Protein AF-A0A8B6BLU0-F1 (afdb_monomer_lite)

Radius of gyration: 29.27 Å; chains: 1; bounding box: 53×69×78 Å

Foldseek 3Di:
DDDPDDPVVVVVVVVVVVVVPPPPPDPVVVVVVVVVVVVVVVVVVVVVVPPPPPPDPDPPDPPPPVVDDDDDDPVVLVVQLVVLCVVVVHDDDPDDAEEDEPQDPVSCVSHPVVRGHHHYDPFLPPQLCVPDDLVNCCVPFQQPWFWKWKAAQNDIDIDTDGSVVCSVCQVVDDPRMHMDTDHPCPQVVDVVSVSSDGDD

Secondary structure (DSSP, 8-state):
------HHHHHHHHHHHHHHHS----HHHHHHHHHHHHHHHHHHHHHHHT--------------TTTS-----HHHHHHHHHHHHHHTT----SSS-EEESS--HHHIIIIITTTS-EEESSSSTT-GGGG--HHHHHHHHTT-EEEEEEEETTEEEEEEEEHHHHHHHTT--BTTEEEEE--SSTTTT-HHHHTTSS--

Organism: Mytilus galloprovincialis (NCBI:txid29158)

Sequence (200 aa):
MKRHISKELLQAERLAKQMESEELVTPLRLLLVLIISVVLVTAVSFSAANKSDYLLSASDETINLTSVPYIYDYTKAEKTREENMEFYNHPLDQWSIEKRSGLSLDEFWDIYDGKWPVIITDVVDKWPAINWTKRFFQQNYADEKVMVKAVVNSKPAAVAVDMDTFISELDSSGPNGWTYLEDELFIVTRPELKKDIGPN

InterPro domains:
  IPR050910 JMJD6 family arginine demethylases/lysyl-hydroxylases [PTHR12480] (59-193)

pLDDT: mean 81.01, std 18.07, range [39.69, 97.75]

Structure (mmCIF, N/CA/C/O backbone):
data_AF-A0A8B6BLU0-F1
#
_entry.id   AF-A0A8B6BLU0-F1
#
loop_
_atom_site.group_PDB
_atom_site.id
_atom_site.type_symbol
_atom_site.label_atom_id
_atom_site.label_alt_id
_atom_site.label_comp_id
_atom_site.label_asym_id
_atom_site.label_entity_id
_atom_site.label_seq_id
_atom_site.pdbx_PDB_ins_code
_atom_site.Cartn_x
_atom_site.Cartn_y
_atom_site.Cartn_z
_atom_site.occupancy
_atom_site.B_iso_or_equiv
_atom_site.auth_seq_id
_atom_site.auth_comp_id
_atom_site.auth_asym_id
_atom_site.auth_atom_id
_atom_site.pdbx_PDB_model_num
ATOM 1 N N . MET A 1 1 ? -3.344 -18.550 52.709 1.00 40.81 1 MET A N 1
ATOM 2 C CA . MET A 1 1 ? -3.796 -17.733 51.561 1.00 40.81 1 MET A CA 1
ATOM 3 C C . MET A 1 1 ? -4.422 -18.678 50.535 1.00 40.81 1 MET A C 1
ATOM 5 O O . MET A 1 1 ? -3.694 -19.407 49.875 1.00 40.81 1 MET A O 1
ATOM 9 N N . LYS A 1 2 ? -5.757 -18.811 50.510 1.00 42.50 2 LYS A N 1
ATOM 10 C CA . LYS A 1 2 ? -6.458 -19.751 49.614 1.00 42.50 2 LYS A CA 1
ATOM 11 C C . LYS A 1 2 ? -6.564 -19.110 48.228 1.00 42.50 2 LYS A C 1
ATOM 13 O O . LYS A 1 2 ? -7.194 -18.065 48.102 1.00 42.50 2 LYS A O 1
ATOM 18 N N . ARG A 1 3 ? -5.915 -19.699 47.218 1.00 45.00 3 ARG A N 1
ATOM 19 C CA . ARG A 1 3 ? -6.013 -19.247 45.821 1.00 45.00 3 ARG A CA 1
ATOM 20 C C . ARG A 1 3 ? -7.438 -19.496 45.331 1.00 45.00 3 ARG A C 1
ATOM 22 O O . ARG A 1 3 ? -7.918 -20.625 45.376 1.00 45.00 3 ARG A O 1
ATOM 29 N N . HIS A 1 4 ? -8.115 -18.429 44.927 1.00 46.56 4 HIS A N 1
ATOM 30 C CA . HIS A 1 4 ? -9.444 -18.485 44.336 1.00 46.56 4 HIS A CA 1
ATOM 31 C C . HIS A 1 4 ? -9.273 -18.908 42.873 1.00 46.56 4 HIS A C 1
ATOM 33 O O . HIS A 1 4 ? -8.995 -18.087 42.006 1.00 46.56 4 HIS A O 1
ATOM 39 N N . ILE A 1 5 ? -9.313 -20.217 42.628 1.00 55.78 5 ILE A N 1
ATOM 40 C CA . ILE A 1 5 ? -9.318 -20.779 41.275 1.00 55.78 5 ILE A CA 1
ATOM 41 C C . ILE A 1 5 ? -10.705 -20.494 40.690 1.00 55.78 5 ILE A C 1
ATOM 43 O O . ILE A 1 5 ? -11.713 -20.825 41.321 1.00 55.78 5 ILE A O 1
ATOM 47 N N . SER A 1 6 ? -10.763 -19.822 39.536 1.00 67.50 6 SER A N 1
ATOM 48 C CA . SER A 1 6 ? -12.032 -19.486 38.886 1.00 67.50 6 SER A CA 1
ATOM 49 C C . SER A 1 6 ? -12.775 -20.769 38.494 1.00 67.50 6 SER A C 1
ATOM 51 O O . SER A 1 6 ? -12.167 -21.783 38.143 1.00 67.50 6 SER A O 1
ATOM 53 N N . LYS A 1 7 ? -14.110 -20.739 38.569 1.00 64.00 7 LYS A N 1
ATOM 54 C CA . LYS A 1 7 ? -14.968 -21.891 38.235 1.00 64.00 7 LYS A CA 1
ATOM 55 C C . LYS A 1 7 ? -14.728 -22.410 36.809 1.00 64.00 7 LYS A C 1
ATOM 57 O O . LYS A 1 7 ? -14.889 -23.601 36.570 1.00 64.00 7 LYS A O 1
ATOM 62 N N . GLU A 1 8 ? -14.294 -21.535 35.908 1.00 64.06 8 GLU A N 1
ATOM 63 C CA . GLU A 1 8 ? -13.992 -21.844 34.508 1.00 64.06 8 GLU A CA 1
ATOM 64 C C . GLU A 1 8 ? -12.733 -22.704 34.354 1.00 64.06 8 GLU A C 1
ATOM 66 O O . GLU A 1 8 ? -12.719 -23.646 33.568 1.00 64.06 8 GLU A O 1
ATOM 71 N N . LEU A 1 9 ? -11.706 -22.460 35.172 1.00 57.78 9 LEU A N 1
ATOM 72 C CA . LEU A 1 9 ? -10.459 -23.232 35.158 1.00 57.78 9 LEU A CA 1
ATOM 73 C C . LEU A 1 9 ? -10.693 -24.676 35.632 1.00 57.78 9 LEU A C 1
ATOM 75 O O . LEU A 1 9 ? -10.144 -25.626 35.081 1.00 57.78 9 LEU A O 1
ATOM 79 N N . LEU A 1 10 ? -11.604 -24.843 36.595 1.00 70.94 10 LEU A N 1
ATOM 80 C CA . LEU A 1 10 ? -12.042 -26.152 37.080 1.00 70.94 10 LEU A CA 1
ATOM 81 C C . LEU A 1 10 ? -12.896 -26.908 36.042 1.00 70.94 10 LEU A C 1
ATOM 83 O O . LEU A 1 10 ? -12.919 -28.139 36.029 1.00 70.94 10 LEU A O 1
ATOM 87 N N . GLN A 1 11 ? -13.626 -26.181 35.193 1.00 68.06 11 GLN A N 1
ATOM 88 C CA . GLN A 1 11 ? -14.427 -26.749 34.108 1.00 68.06 11 GLN A CA 1
ATOM 89 C C . GLN A 1 11 ? -13.540 -27.169 32.927 1.00 68.06 11 GLN A C 1
ATOM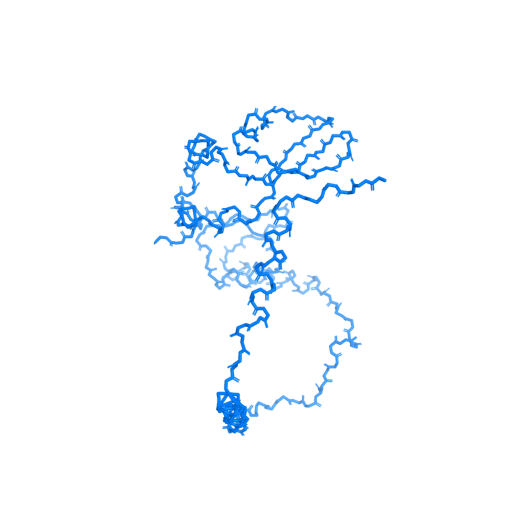 91 O O . GLN A 1 11 ? -13.750 -28.246 32.371 1.00 68.06 11 GLN A O 1
ATOM 96 N N . ALA A 1 12 ? -12.500 -26.388 32.622 1.00 59.88 12 ALA A N 1
ATOM 97 C CA . ALA A 1 12 ? -11.477 -26.729 31.635 1.00 59.88 12 ALA A CA 1
ATOM 98 C C . ALA A 1 12 ? -10.661 -27.971 32.043 1.00 59.88 12 ALA A C 1
ATOM 100 O O . ALA A 1 12 ? -10.475 -28.868 31.225 1.00 59.88 12 ALA A O 1
ATOM 101 N N . GLU A 1 13 ? -10.258 -28.092 33.316 1.00 73.62 13 GLU A N 1
ATOM 102 C CA . GLU A 1 13 ? -9.576 -29.301 33.812 1.00 73.62 13 GLU A CA 1
ATOM 103 C C . GLU A 1 13 ? -10.457 -30.556 33.730 1.00 73.62 13 GLU A C 1
ATOM 105 O O . GLU A 1 13 ? -9.959 -31.639 33.425 1.00 73.62 13 GLU A O 1
ATOM 110 N N . ARG A 1 14 ? -11.771 -30.439 33.977 1.00 70.94 14 ARG A N 1
ATOM 111 C CA . ARG A 1 14 ? -12.703 -31.574 33.841 1.00 70.94 14 ARG A CA 1
ATOM 112 C C . ARG A 1 14 ? -12.879 -32.010 32.390 1.00 70.94 14 ARG A C 1
ATOM 114 O O . ARG A 1 14 ? -12.917 -33.210 32.140 1.00 70.94 14 ARG A O 1
ATOM 121 N N . LEU A 1 15 ? -12.953 -31.058 31.460 1.00 63.50 15 LEU A N 1
ATOM 122 C CA . LEU A 1 15 ? -13.045 -31.343 30.027 1.00 63.50 15 LEU A CA 1
ATOM 123 C C . LEU A 1 15 ? -11.760 -32.000 29.506 1.00 63.50 15 LEU A C 1
ATOM 125 O O . LEU A 1 15 ? -11.842 -33.008 28.811 1.00 63.50 15 LEU A O 1
ATOM 129 N N . ALA A 1 16 ? -10.588 -31.514 29.927 1.00 63.53 16 ALA A N 1
ATOM 130 C CA . ALA A 1 16 ? -9.302 -32.121 29.582 1.00 63.53 16 ALA A CA 1
ATOM 131 C C . ALA A 1 16 ? -9.184 -33.566 30.104 1.00 63.53 16 ALA A C 1
ATOM 133 O O . ALA A 1 16 ? -8.783 -34.462 29.365 1.00 63.53 16 ALA A O 1
ATOM 134 N N . LYS A 1 17 ? -9.628 -33.821 31.344 1.00 64.12 17 LYS A N 1
ATOM 135 C CA . LYS A 1 17 ? -9.659 -35.178 31.915 1.00 64.12 17 LYS A CA 1
ATOM 136 C C . LYS A 1 17 ? -10.667 -36.111 31.247 1.00 64.12 17 LYS A C 1
ATOM 138 O O . LYS A 1 17 ? -10.410 -37.307 31.180 1.00 64.12 17 LYS A O 1
ATOM 143 N N . GLN A 1 18 ? -11.805 -35.594 30.776 1.00 54.06 18 GLN A N 1
ATOM 144 C CA . GLN A 1 18 ? -12.764 -36.392 30.004 1.00 54.06 18 GLN A CA 1
ATOM 145 C C . GLN A 1 18 ? -12.199 -36.772 28.632 1.00 54.06 18 GLN A C 1
ATOM 147 O O . GLN A 1 18 ? -12.354 -37.919 28.221 1.00 54.06 18 GLN A O 1
ATOM 152 N N . MET A 1 19 ? -11.486 -35.856 27.971 1.00 50.25 19 MET A N 1
ATOM 153 C CA . MET A 1 19 ? -10.860 -36.108 26.669 1.00 50.25 19 MET A CA 1
ATOM 154 C C . MET A 1 19 ? -9.691 -37.102 26.745 1.00 50.25 19 MET A C 1
ATOM 156 O O . MET A 1 19 ? -9.529 -37.901 25.829 1.00 50.25 19 MET A O 1
ATOM 160 N N . GLU A 1 20 ? -8.930 -37.138 27.846 1.00 54.38 20 GLU A N 1
ATOM 161 C CA . GLU A 1 20 ? -7.902 -38.174 28.070 1.00 54.38 20 GLU A CA 1
ATOM 162 C C . GLU A 1 20 ? -8.484 -39.578 28.317 1.00 54.38 20 GLU A C 1
ATOM 164 O O . GLU A 1 20 ? -7.779 -40.573 28.154 1.00 54.38 20 GLU A O 1
ATOM 169 N N . SER A 1 21 ? -9.757 -39.688 28.715 1.00 52.91 21 SER A N 1
ATOM 170 C CA . SER A 1 21 ? -10.351 -40.965 29.138 1.00 52.91 21 SER A CA 1
ATOM 171 C C . SER A 1 21 ? -11.132 -41.729 28.060 1.00 52.91 21 SER A C 1
ATOM 173 O O . SER A 1 21 ? -11.485 -42.882 28.299 1.00 52.91 21 SER A O 1
ATOM 175 N N . GLU A 1 22 ? -11.380 -41.141 26.882 1.00 52.75 22 GLU A N 1
ATOM 176 C CA . GLU A 1 22 ? -12.243 -41.750 25.847 1.00 52.75 22 GLU A CA 1
ATOM 177 C C . GLU A 1 22 ? -11.560 -42.138 24.523 1.00 52.75 22 GLU A C 1
ATOM 179 O O . GLU A 1 22 ? -12.233 -42.619 23.614 1.00 52.75 22 GLU A O 1
ATOM 184 N N . GLU A 1 23 ? -10.232 -42.077 24.402 1.00 54.09 23 GLU A N 1
ATOM 185 C CA . GLU A 1 23 ? -9.541 -42.638 23.228 1.00 54.09 23 GLU A CA 1
ATOM 186 C C . GLU A 1 23 ? -8.951 -44.028 23.491 1.00 54.09 23 GLU A C 1
ATOM 188 O O . GLU A 1 23 ? -7.749 -44.268 23.392 1.00 54.09 23 GLU A O 1
ATOM 193 N N . LEU A 1 24 ? -9.824 -45.009 23.747 1.00 46.34 24 LEU A N 1
ATOM 194 C CA . LEU A 1 24 ? -9.467 -46.416 23.549 1.00 46.34 24 LEU A CA 1
ATOM 195 C C . LEU A 1 24 ? -9.653 -46.778 22.066 1.00 46.34 24 LEU A C 1
ATOM 197 O O . LEU A 1 24 ? -10.568 -47.500 21.666 1.00 46.34 24 LEU A O 1
ATOM 201 N N . VAL A 1 25 ? -8.786 -46.226 21.217 1.00 58.44 25 VAL A N 1
ATOM 202 C CA . VAL A 1 25 ? -8.745 -46.558 19.792 1.00 58.44 25 VAL A CA 1
ATOM 203 C C . VAL A 1 25 ? -8.258 -48.001 19.653 1.00 58.44 25 VAL A C 1
ATOM 205 O O . VAL A 1 25 ? -7.120 -48.334 19.973 1.00 58.44 25 VAL A O 1
ATOM 208 N N . THR A 1 26 ? -9.142 -48.886 19.187 1.00 65.44 26 THR A N 1
ATOM 209 C CA . THR A 1 26 ? -8.856 -50.318 19.004 1.00 65.44 26 THR A CA 1
ATOM 210 C C . THR A 1 26 ? -7.589 -50.544 18.162 1.00 65.44 26 THR A C 1
ATOM 212 O O . THR A 1 26 ? -7.444 -49.893 17.120 1.00 65.44 26 THR A O 1
ATOM 215 N N . PRO A 1 27 ? -6.725 -51.516 18.522 1.00 62.75 27 PRO A N 1
ATOM 216 C CA . PRO A 1 27 ? -5.408 -51.740 17.901 1.00 62.75 27 PRO A CA 1
ATOM 217 C C . PRO A 1 27 ? -5.463 -51.986 16.383 1.00 62.75 27 PRO A C 1
ATOM 219 O O . PRO A 1 27 ? -4.496 -51.729 15.668 1.00 62.75 27 PRO A O 1
ATOM 222 N N . LEU A 1 28 ? -6.620 -52.410 15.866 1.00 59.34 28 LEU A N 1
ATOM 223 C CA . LEU A 1 28 ? -6.861 -52.631 14.442 1.00 59.34 28 LEU A CA 1
ATOM 224 C C . LEU A 1 28 ? -6.843 -51.332 13.611 1.00 59.34 28 LEU A C 1
ATOM 226 O O . LEU A 1 28 ? -6.413 -51.350 12.461 1.00 59.34 28 LEU A O 1
ATOM 230 N N . ARG A 1 29 ? -7.276 -50.196 14.181 1.00 60.31 29 ARG A N 1
ATOM 231 C CA . ARG A 1 29 ? -7.286 -48.895 13.481 1.00 60.31 29 ARG A CA 1
ATOM 232 C C . ARG A 1 29 ? -5.887 -48.289 13.379 1.00 60.31 29 ARG A C 1
ATOM 234 O O . ARG A 1 29 ? -5.537 -47.763 12.329 1.00 60.31 29 ARG A O 1
ATOM 241 N N . LEU A 1 30 ? -5.076 -48.432 14.427 1.00 64.31 30 LEU A N 1
ATOM 242 C CA . LEU A 1 30 ? -3.674 -48.003 14.440 1.00 64.31 30 LEU A CA 1
ATOM 243 C C . LEU A 1 30 ? -2.844 -48.775 13.405 1.00 64.31 30 LEU A C 1
ATOM 245 O O . LEU A 1 30 ? -2.072 -48.174 12.664 1.00 64.31 30 LEU A O 1
ATOM 249 N N . LEU A 1 31 ? -3.075 -50.086 13.287 1.00 69.56 31 LEU A N 1
ATOM 250 C CA . LEU A 1 31 ? -2.418 -50.925 12.284 1.00 69.56 31 LEU A CA 1
ATOM 251 C C . LEU A 1 31 ? -2.818 -50.534 10.849 1.00 69.56 31 LEU A C 1
ATOM 253 O O . LEU A 1 31 ? -1.964 -50.478 9.968 1.00 69.56 31 LEU A O 1
ATOM 257 N N . LEU A 1 32 ? -4.090 -50.192 10.620 1.00 69.50 32 LEU A N 1
ATOM 258 C CA . LEU A 1 32 ? -4.580 -49.719 9.320 1.00 69.50 32 LEU A CA 1
ATOM 259 C C . LEU A 1 32 ? -3.958 -48.377 8.909 1.00 69.50 32 LEU A C 1
ATOM 261 O O . LEU A 1 32 ? -3.516 -48.238 7.771 1.00 69.50 32 LEU A O 1
ATOM 265 N N . VAL A 1 33 ? -3.869 -47.413 9.830 1.00 70.62 33 VAL A N 1
ATOM 266 C CA . VAL A 1 33 ? -3.229 -46.111 9.565 1.00 70.62 33 VAL A CA 1
ATOM 267 C C . VAL A 1 33 ? -1.738 -46.280 9.256 1.00 70.62 33 VAL A C 1
ATOM 269 O O . VAL A 1 33 ? -1.224 -45.621 8.354 1.00 70.62 33 VAL A O 1
ATOM 272 N N . LEU A 1 34 ? -1.055 -47.200 9.943 1.00 70.69 34 LEU A N 1
ATOM 273 C CA . LEU A 1 34 ? 0.370 -47.473 9.734 1.00 70.69 34 LEU A CA 1
ATOM 274 C C . LEU A 1 34 ? 0.633 -48.174 8.389 1.00 70.69 34 LEU A C 1
ATOM 276 O O . LEU A 1 34 ? 1.585 -47.840 7.691 1.00 70.69 34 LEU A O 1
ATOM 280 N N . ILE A 1 35 ? -0.238 -49.094 7.966 1.00 75.31 35 ILE A N 1
ATOM 281 C CA . ILE A 1 35 ? -0.132 -49.723 6.638 1.00 75.31 35 ILE A CA 1
ATOM 282 C C . ILE A 1 35 ? -0.380 -48.692 5.529 1.00 75.31 35 ILE A C 1
ATOM 284 O O . ILE A 1 35 ? 0.378 -48.638 4.562 1.00 75.31 35 ILE A O 1
ATOM 288 N N . ILE A 1 36 ? -1.405 -47.846 5.672 1.00 70.88 36 ILE A N 1
ATOM 289 C CA . ILE A 1 36 ? -1.733 -46.822 4.670 1.00 70.88 36 ILE A CA 1
ATOM 290 C C . ILE A 1 36 ? -0.602 -45.791 4.544 1.00 70.88 36 ILE A C 1
ATOM 292 O O . ILE A 1 36 ? -0.256 -45.407 3.426 1.00 70.88 36 ILE A O 1
ATOM 296 N N . SER 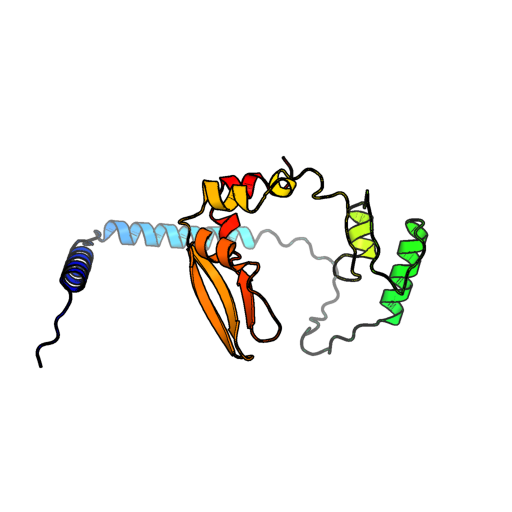A 1 37 ? 0.026 -45.380 5.652 1.00 66.19 37 SER A N 1
ATOM 297 C CA . SER A 1 37 ? 1.145 -44.432 5.606 1.00 66.19 37 SER A CA 1
ATOM 298 C C . SER A 1 37 ? 2.392 -45.025 4.940 1.00 66.19 37 SER A C 1
ATOM 300 O O . SER A 1 37 ? 3.013 -44.351 4.120 1.00 66.19 37 SER A O 1
ATOM 302 N N . VAL A 1 38 ? 2.722 -46.298 5.189 1.00 70.81 38 VAL A N 1
ATOM 303 C CA . VAL A 1 38 ? 3.861 -46.977 4.539 1.00 70.81 38 VAL A CA 1
ATOM 304 C C . VAL A 1 38 ? 3.638 -47.145 3.030 1.00 70.81 38 VAL A C 1
ATOM 306 O O . VAL A 1 38 ? 4.560 -46.934 2.237 1.00 70.81 38 VAL A O 1
ATOM 309 N N . VAL A 1 39 ? 2.412 -47.467 2.604 1.00 66.38 39 VAL A N 1
ATOM 310 C CA . VAL A 1 39 ? 2.074 -47.581 1.173 1.00 66.38 39 VAL A CA 1
ATOM 311 C C . VAL A 1 39 ? 2.124 -46.214 0.477 1.00 66.38 39 VAL A C 1
ATOM 313 O O . VAL A 1 39 ? 2.642 -46.114 -0.633 1.00 66.38 39 VAL A O 1
ATOM 316 N N . LEU A 1 40 ? 1.670 -45.141 1.134 1.00 56.66 40 LEU A N 1
ATOM 317 C CA . LEU A 1 40 ? 1.767 -43.781 0.588 1.00 5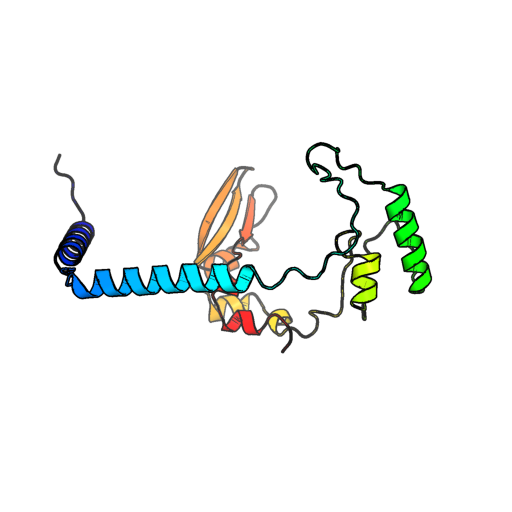6.66 40 LEU A CA 1
ATOM 318 C C . LEU A 1 40 ? 3.220 -43.314 0.441 1.00 56.66 40 LEU A C 1
ATOM 320 O O . LEU A 1 40 ? 3.578 -42.773 -0.603 1.00 56.66 40 LEU A O 1
ATOM 324 N N . VAL A 1 41 ? 4.075 -43.561 1.438 1.00 61.66 41 VAL A N 1
ATOM 325 C CA . VAL A 1 41 ? 5.495 -43.174 1.372 1.00 61.66 41 VAL A CA 1
ATOM 326 C C . VAL A 1 41 ? 6.218 -43.926 0.249 1.00 61.66 41 VAL A C 1
ATOM 328 O O . VAL A 1 41 ? 6.948 -43.317 -0.529 1.00 61.66 41 VAL A O 1
ATOM 331 N N . THR A 1 42 ? 5.966 -45.228 0.095 1.00 56.50 42 THR A N 1
ATOM 332 C CA . THR A 1 42 ? 6.604 -46.032 -0.963 1.00 56.50 42 THR A CA 1
ATOM 333 C C . THR A 1 42 ? 6.107 -45.682 -2.370 1.00 56.50 42 THR A C 1
ATOM 335 O O . THR A 1 42 ? 6.913 -45.640 -3.301 1.00 56.50 42 THR A O 1
ATOM 338 N N . ALA A 1 43 ? 4.823 -45.351 -2.541 1.00 54.19 43 ALA A N 1
ATOM 339 C CA . ALA A 1 43 ? 4.277 -44.922 -3.831 1.00 54.19 43 ALA A CA 1
ATOM 340 C C . ALA A 1 43 ? 4.847 -43.568 -4.294 1.00 54.19 43 ALA A C 1
ATOM 342 O O . ALA A 1 43 ? 5.151 -43.395 -5.476 1.00 54.19 43 ALA A O 1
ATOM 343 N N . VAL A 1 44 ? 5.058 -42.624 -3.369 1.00 56.06 44 VAL A N 1
ATOM 344 C CA . VAL A 1 44 ? 5.686 -41.331 -3.687 1.00 56.06 44 VAL A CA 1
ATOM 345 C C . VAL A 1 44 ? 7.163 -41.514 -4.053 1.00 56.06 44 VAL A C 1
ATOM 347 O O . VAL A 1 44 ? 7.623 -40.917 -5.026 1.00 56.06 44 VAL A O 1
ATOM 350 N N . SER A 1 45 ? 7.896 -42.395 -3.363 1.00 52.03 45 SER A N 1
ATOM 351 C CA . SER A 1 45 ? 9.296 -42.688 -3.704 1.00 52.03 45 SER A CA 1
ATOM 352 C C . SER A 1 45 ? 9.455 -43.356 -5.076 1.00 52.03 45 SER A C 1
ATOM 354 O O . SER A 1 45 ? 10.393 -43.030 -5.800 1.00 52.03 45 SER A O 1
ATOM 356 N N . PHE A 1 46 ? 8.532 -44.237 -5.479 1.00 48.59 46 PHE A N 1
ATOM 357 C CA . PHE A 1 46 ? 8.592 -44.878 -6.800 1.00 48.59 46 PHE A CA 1
ATOM 358 C C . PHE A 1 46 ? 8.178 -43.926 -7.934 1.00 48.59 46 PHE A C 1
ATOM 360 O O . PHE A 1 46 ? 8.741 -43.975 -9.026 1.00 48.59 46 PHE A O 1
ATOM 367 N N . SER A 1 47 ? 7.240 -43.007 -7.675 1.00 45.06 47 SER A N 1
ATOM 368 C CA . SER A 1 47 ? 6.828 -42.003 -8.664 1.00 45.06 47 SER A CA 1
ATOM 369 C C . SER A 1 47 ? 7.865 -40.890 -8.870 1.00 45.06 47 SER A C 1
ATOM 371 O O . SER A 1 47 ? 7.871 -40.273 -9.935 1.00 45.06 47 SER A O 1
ATOM 373 N N . ALA A 1 48 ? 8.737 -40.630 -7.889 1.00 46.28 48 ALA A N 1
ATOM 374 C CA . ALA A 1 48 ? 9.828 -39.662 -8.012 1.00 46.28 48 ALA A CA 1
ATOM 375 C C . ALA A 1 48 ? 11.051 -40.222 -8.768 1.00 46.28 48 ALA A C 1
ATOM 377 O O . ALA A 1 48 ? 11.787 -39.457 -9.383 1.00 46.28 48 ALA A O 1
ATOM 378 N N . ALA A 1 49 ? 11.248 -41.545 -8.773 1.00 47.22 49 ALA A N 1
ATOM 379 C CA . ALA A 1 49 ? 12.401 -42.183 -9.414 1.00 47.22 49 ALA A CA 1
ATOM 380 C C . ALA A 1 49 ? 12.305 -42.277 -10.953 1.00 47.22 49 ALA A C 1
ATOM 382 O O . ALA A 1 49 ? 13.318 -42.478 -11.611 1.00 47.22 49 ALA A O 1
ATOM 383 N N . ASN A 1 50 ? 11.114 -42.105 -11.539 1.00 47.19 50 ASN A N 1
ATOM 384 C CA . ASN A 1 50 ? 10.872 -42.299 -12.979 1.00 47.19 50 ASN A CA 1
ATOM 385 C C . ASN A 1 50 ? 10.755 -40.995 -13.789 1.00 47.19 50 ASN A C 1
ATOM 387 O O . ASN A 1 50 ? 10.223 -40.996 -14.899 1.00 47.19 50 ASN A O 1
ATOM 391 N N . LYS A 1 51 ? 11.221 -39.865 -13.248 1.00 45.34 51 LYS A N 1
ATOM 392 C CA . LYS A 1 51 ? 11.122 -38.560 -13.915 1.00 45.34 51 LYS A CA 1
ATOM 393 C C . LYS A 1 51 ? 12.445 -37.793 -13.858 1.00 45.34 51 LYS A C 1
ATOM 395 O O . LYS A 1 51 ? 12.515 -36.697 -13.318 1.00 45.34 51 LYS A O 1
ATOM 400 N N . SER A 1 52 ? 13.498 -38.369 -14.430 1.00 44.25 52 SER A N 1
ATOM 401 C CA . SER A 1 52 ? 14.787 -37.685 -14.588 1.00 44.25 52 SER A CA 1
ATOM 402 C C . SER A 1 52 ? 15.447 -38.000 -15.932 1.00 44.25 52 SER A C 1
ATOM 404 O O . SER A 1 52 ? 16.566 -38.491 -15.965 1.00 44.25 52 SER A O 1
ATOM 406 N N . ASP A 1 53 ? 14.758 -37.676 -17.030 1.00 43.34 53 ASP A N 1
ATOM 407 C CA . ASP A 1 53 ? 15.336 -37.612 -18.387 1.00 43.34 53 ASP A CA 1
ATOM 408 C C . ASP A 1 53 ? 15.263 -36.179 -18.955 1.00 43.34 53 ASP A C 1
ATOM 410 O O . ASP A 1 53 ? 15.004 -35.947 -20.132 1.00 43.34 53 ASP A O 1
ATOM 414 N N . TYR A 1 54 ? 15.506 -35.185 -18.098 1.00 39.69 54 TYR A N 1
ATOM 415 C CA . TYR A 1 54 ? 15.830 -33.817 -18.512 1.00 39.69 54 TYR A CA 1
ATOM 416 C C . TYR A 1 54 ? 17.214 -33.451 -17.978 1.00 39.69 54 TYR A C 1
ATOM 418 O O . TYR A 1 54 ? 17.367 -32.598 -17.108 1.00 39.69 54 TYR A O 1
ATOM 426 N N . LEU A 1 55 ? 18.242 -34.125 -18.493 1.00 40.66 55 LEU A N 1
ATOM 427 C CA . LEU A 1 55 ? 19.615 -33.645 -18.373 1.00 40.66 55 LEU A CA 1
ATOM 428 C C . LEU A 1 55 ? 19.825 -32.539 -19.409 1.00 40.66 55 LEU A C 1
ATOM 430 O O . LEU A 1 55 ? 20.280 -32.774 -20.527 1.00 40.66 55 LEU A O 1
ATOM 434 N N . LEU A 1 56 ? 19.474 -31.312 -19.011 1.00 43.28 56 LEU A N 1
ATOM 435 C CA . LEU A 1 56 ? 20.164 -30.135 -19.519 1.00 43.28 56 LEU A CA 1
ATOM 436 C C . LEU A 1 56 ? 21.653 -30.329 -19.219 1.00 43.28 56 LEU A C 1
ATOM 438 O O . LEU A 1 56 ? 22.029 -30.606 -18.081 1.00 43.28 56 LEU A O 1
ATOM 442 N N . SER A 1 57 ? 22.491 -30.158 -20.235 1.00 43.72 57 SER A N 1
ATOM 443 C CA . SER A 1 57 ? 23.934 -30.005 -20.097 1.00 43.72 57 SER A CA 1
ATOM 444 C C . SER A 1 57 ? 24.247 -28.704 -19.347 1.00 43.72 57 SER A C 1
ATOM 446 O O . SER A 1 57 ? 24.654 -27.708 -19.944 1.00 43.72 57 SER A O 1
ATOM 448 N N . ALA A 1 58 ? 23.999 -28.683 -18.043 1.00 48.72 58 ALA A N 1
ATOM 449 C CA . ALA A 1 58 ? 24.568 -27.708 -17.137 1.00 48.72 58 ALA A CA 1
ATOM 450 C C . ALA A 1 58 ? 25.877 -28.316 -16.639 1.00 48.72 58 ALA A C 1
ATOM 452 O O . ALA A 1 58 ? 25.888 -29.364 -15.998 1.00 48.72 58 ALA A O 1
ATOM 453 N N . SER A 1 59 ? 26.983 -27.696 -17.031 1.00 47.56 59 SER A N 1
ATOM 454 C CA . SER A 1 59 ? 28.306 -27.954 -16.479 1.00 47.56 59 SER A CA 1
ATOM 455 C C . SER A 1 59 ? 28.239 -28.040 -14.954 1.00 47.56 59 SER A C 1
ATOM 457 O O . SER A 1 59 ? 27.709 -27.145 -14.297 1.00 47.56 59 SER A O 1
ATOM 459 N N . ASP A 1 60 ? 28.784 -29.134 -14.440 1.00 47.50 60 ASP A N 1
ATOM 460 C CA . ASP A 1 60 ? 28.798 -29.573 -13.048 1.00 47.50 60 ASP A CA 1
ATOM 461 C C . ASP A 1 60 ? 29.762 -28.724 -12.196 1.00 47.50 60 ASP A C 1
ATOM 463 O O . ASP A 1 60 ? 30.778 -29.196 -11.692 1.00 47.50 60 ASP A O 1
ATOM 467 N N . GLU A 1 61 ? 29.470 -27.430 -12.067 1.00 57.84 61 GLU A N 1
ATOM 468 C CA . GLU A 1 61 ? 29.958 -26.626 -10.952 1.00 57.84 61 GLU A CA 1
ATOM 469 C C . GLU A 1 61 ? 28.782 -26.398 -10.012 1.00 57.84 61 GLU A C 1
ATOM 471 O O . GLU A 1 61 ? 27.922 -25.545 -10.231 1.00 57.84 61 GLU A O 1
ATOM 476 N N . THR A 1 62 ? 28.738 -27.169 -8.928 1.00 58.19 62 THR A N 1
ATOM 477 C CA . THR A 1 62 ? 27.921 -26.836 -7.764 1.00 58.19 62 THR A CA 1
ATOM 478 C C . THR A 1 62 ? 28.463 -25.536 -7.167 1.00 58.19 62 THR A C 1
ATOM 480 O O . THR A 1 62 ? 29.288 -25.554 -6.251 1.00 58.19 62 THR A O 1
ATOM 483 N N . ILE A 1 63 ? 28.056 -24.393 -7.721 1.00 61.81 63 ILE A N 1
ATOM 484 C CA . ILE A 1 63 ? 28.408 -23.078 -7.193 1.00 61.81 63 ILE A CA 1
ATOM 485 C C . ILE A 1 63 ? 27.775 -22.990 -5.810 1.00 61.81 63 ILE A C 1
ATOM 487 O O . ILE A 1 63 ? 26.555 -22.907 -5.661 1.00 61.81 63 ILE A O 1
ATOM 491 N N . ASN A 1 64 ? 28.610 -23.033 -4.775 1.00 69.75 64 ASN A N 1
ATOM 492 C CA . ASN A 1 64 ? 28.153 -22.760 -3.429 1.00 69.75 64 ASN A CA 1
ATOM 493 C C . ASN A 1 64 ? 27.765 -21.274 -3.352 1.00 69.75 64 ASN A C 1
ATOM 495 O O . ASN A 1 64 ? 28.631 -20.410 -3.197 1.00 69.75 64 ASN A O 1
ATOM 499 N N . LEU A 1 65 ? 26.465 -20.988 -3.450 1.00 65.56 65 LEU A N 1
ATOM 500 C CA . LEU A 1 65 ? 25.895 -19.636 -3.424 1.00 65.56 65 LEU A CA 1
ATOM 501 C C . LEU A 1 65 ? 26.240 -18.852 -2.145 1.00 65.56 65 LEU A C 1
ATOM 503 O O . LEU A 1 65 ? 26.109 -17.634 -2.134 1.00 65.56 65 LEU A O 1
ATOM 507 N N . THR A 1 66 ? 26.712 -19.512 -1.079 1.00 73.06 66 THR A N 1
ATOM 508 C CA . THR A 1 66 ? 27.172 -18.833 0.145 1.00 73.06 66 THR A CA 1
ATOM 509 C C . THR A 1 66 ? 28.649 -18.433 0.107 1.00 73.06 66 THR A C 1
ATOM 511 O O . THR A 1 66 ? 29.107 -17.736 1.007 1.00 73.06 66 THR A O 1
ATOM 514 N N . SER A 1 67 ? 29.418 -18.913 -0.876 1.00 76.56 67 SER A N 1
ATOM 515 C CA . SER A 1 67 ? 30.867 -18.674 -0.991 1.00 76.56 67 SER A CA 1
ATOM 516 C C . SER A 1 67 ? 31.234 -17.491 -1.885 1.00 76.56 67 SER A C 1
ATOM 518 O O . SER A 1 67 ? 32.348 -16.979 -1.786 1.00 76.56 67 SER A O 1
ATOM 520 N N . VAL A 1 68 ? 30.298 -17.022 -2.714 1.00 77.81 68 VAL A N 1
ATOM 521 C CA . VAL A 1 68 ? 30.481 -15.839 -3.556 1.00 77.81 68 VAL A CA 1
ATOM 522 C C . VAL A 1 68 ? 29.632 -14.708 -2.975 1.00 77.81 68 VAL A C 1
ATOM 524 O O . VAL A 1 68 ? 28.410 -14.846 -2.926 1.00 77.81 68 VAL A O 1
ATOM 527 N N . PRO A 1 69 ? 30.232 -13.598 -2.509 1.00 84.94 69 PRO A N 1
ATOM 528 C CA . PRO A 1 69 ? 29.453 -12.458 -2.053 1.00 84.94 69 PRO A CA 1
ATOM 529 C C . PRO A 1 69 ? 28.633 -11.917 -3.225 1.00 84.94 69 PRO A C 1
ATOM 531 O O . PRO A 1 69 ? 29.172 -11.640 -4.296 1.00 84.94 69 PRO A O 1
ATOM 534 N N . TYR A 1 70 ? 27.326 -11.767 -3.023 1.00 84.44 70 TYR A N 1
ATOM 535 C CA . TYR A 1 70 ? 26.473 -11.105 -4.000 1.00 84.44 70 TYR A CA 1
ATOM 536 C C . TYR A 1 70 ? 26.890 -9.635 -4.122 1.00 84.44 70 TYR A C 1
ATOM 538 O O . TYR A 1 70 ? 26.886 -8.899 -3.134 1.00 84.44 70 TYR A O 1
ATOM 546 N N . ILE A 1 71 ? 27.248 -9.216 -5.335 1.00 89.12 71 ILE A N 1
ATOM 547 C CA . ILE A 1 71 ? 27.561 -7.826 -5.665 1.00 89.12 71 ILE A CA 1
ATOM 548 C C . ILE A 1 71 ? 26.543 -7.371 -6.701 1.00 89.12 71 ILE A C 1
ATOM 550 O O . ILE A 1 71 ? 26.466 -7.931 -7.793 1.00 89.12 71 ILE A O 1
ATOM 554 N N . TYR A 1 72 ? 25.763 -6.354 -6.348 1.00 89.44 72 TYR A N 1
ATOM 555 C CA . TYR A 1 72 ? 24.828 -5.736 -7.276 1.00 89.44 72 TYR A CA 1
ATOM 556 C C . TYR A 1 72 ? 25.553 -4.713 -8.155 1.00 89.44 72 TYR A C 1
ATOM 558 O O . TYR A 1 72 ? 26.146 -3.758 -7.648 1.00 89.44 72 TYR A O 1
ATOM 566 N N . ASP A 1 73 ? 25.506 -4.920 -9.470 1.00 94.12 73 ASP A N 1
ATOM 567 C CA . ASP A 1 73 ? 26.069 -4.005 -10.464 1.00 94.12 73 ASP A CA 1
ATOM 568 C C . ASP A 1 73 ? 25.018 -2.963 -10.867 1.00 94.12 73 ASP A C 1
ATOM 570 O O . ASP A 1 73 ? 24.178 -3.192 -11.742 1.00 94.12 73 ASP A O 1
ATOM 574 N N . TYR A 1 74 ? 25.069 -1.812 -10.195 1.00 92.56 74 TYR A N 1
ATOM 575 C CA . TYR A 1 74 ? 24.155 -0.697 -10.436 1.00 92.56 74 TYR A CA 1
ATOM 576 C C . TYR A 1 74 ? 24.251 -0.161 -11.869 1.00 92.56 74 TYR A C 1
ATOM 578 O O . TYR A 1 74 ? 23.221 0.091 -12.486 1.00 92.56 74 TYR A O 1
ATOM 586 N N . THR A 1 75 ? 25.462 -0.045 -12.420 1.00 94.75 75 THR A N 1
ATOM 587 C CA . THR A 1 75 ? 25.690 0.497 -13.767 1.00 94.75 75 THR A CA 1
ATOM 588 C C . THR A 1 75 ? 25.050 -0.390 -14.827 1.00 94.75 75 THR A C 1
ATOM 590 O O . THR A 1 75 ? 24.399 0.093 -15.753 1.00 94.75 75 THR A O 1
ATOM 593 N N . LYS A 1 76 ? 25.196 -1.713 -14.686 1.00 95.38 76 LYS A N 1
ATOM 594 C CA . LYS A 1 76 ? 24.555 -2.668 -15.594 1.00 95.38 76 LYS A CA 1
ATOM 595 C C . LYS A 1 76 ? 23.031 -2.623 -15.480 1.00 95.38 76 LYS A C 1
ATOM 597 O O . LYS A 1 76 ? 22.350 -2.676 -16.506 1.00 95.38 76 LYS A O 1
ATOM 602 N N . ALA A 1 77 ? 22.496 -2.540 -14.263 1.00 93.44 77 ALA A N 1
ATOM 603 C CA . ALA A 1 77 ? 21.054 -2.476 -14.036 1.00 93.44 77 ALA A CA 1
ATOM 604 C C . ALA A 1 77 ? 20.429 -1.191 -14.606 1.00 93.44 77 ALA A C 1
ATOM 606 O O . ALA A 1 77 ? 19.364 -1.252 -15.216 1.00 93.44 77 ALA A O 1
ATOM 607 N N . GLU A 1 78 ? 21.107 -0.050 -14.461 1.00 93.19 78 GLU A N 1
ATOM 608 C CA . GLU A 1 78 ? 20.683 1.231 -15.034 1.00 93.19 78 GLU A CA 1
ATOM 609 C C . GLU A 1 78 ? 20.691 1.192 -16.563 1.00 93.19 78 GLU A C 1
ATOM 611 O O . GLU A 1 78 ? 19.667 1.477 -17.175 1.00 93.19 78 GLU A O 1
ATOM 616 N N . LYS A 1 79 ? 21.771 0.703 -17.184 1.00 95.38 79 LYS A N 1
ATOM 617 C CA . LYS A 1 79 ? 21.831 0.538 -18.646 1.00 95.38 79 LYS A CA 1
ATOM 618 C C . LYS A 1 79 ? 20.732 -0.387 -19.179 1.00 95.38 79 LYS A C 1
ATOM 620 O O . LYS A 1 79 ? 20.119 -0.098 -20.198 1.00 95.38 79 LYS A O 1
ATOM 625 N N . THR A 1 80 ? 20.461 -1.487 -18.474 1.00 95.56 80 THR A N 1
ATOM 626 C CA . THR A 1 80 ? 19.379 -2.417 -18.845 1.00 95.56 80 THR A CA 1
ATOM 627 C C . THR A 1 80 ? 18.018 -1.719 -18.779 1.00 95.56 80 THR A C 1
ATOM 629 O O . THR A 1 80 ? 17.188 -1.900 -19.665 1.00 95.56 80 THR A O 1
ATOM 632 N N . ARG A 1 81 ? 17.787 -0.884 -17.755 1.00 94.44 81 ARG A N 1
ATOM 633 C CA . ARG A 1 81 ? 16.572 -0.062 -17.676 1.00 94.44 81 ARG A CA 1
ATOM 634 C C . ARG A 1 81 ? 16.492 0.912 -18.844 1.00 94.44 81 ARG A C 1
ATOM 636 O O . ARG A 1 81 ? 15.425 1.008 -19.428 1.00 94.44 81 ARG A O 1
ATOM 643 N N . GLU A 1 82 ? 17.569 1.620 -19.177 1.00 94.56 82 GLU A N 1
ATOM 644 C CA . GLU A 1 82 ? 17.596 2.562 -20.306 1.00 94.56 82 GLU A CA 1
ATOM 645 C C . GLU A 1 82 ? 17.208 1.880 -21.623 1.00 94.56 82 GLU A C 1
ATOM 647 O O . GLU A 1 82 ? 16.324 2.368 -22.323 1.00 94.56 82 GLU A O 1
ATOM 652 N N . GLU A 1 83 ? 17.799 0.717 -21.910 1.00 96.06 83 GLU A N 1
ATOM 653 C CA . GLU A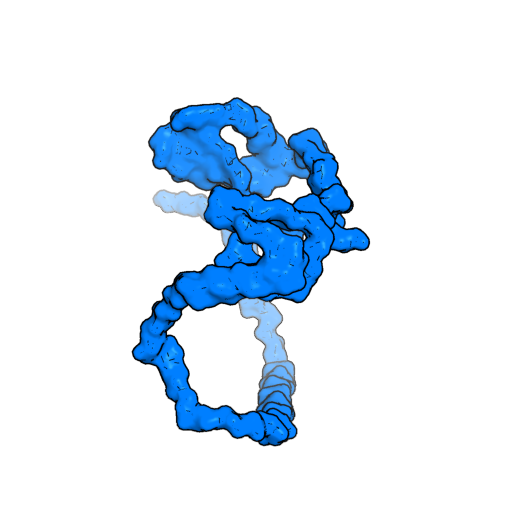 1 83 ? 17.501 -0.089 -23.101 1.00 96.06 83 GLU A CA 1
ATOM 654 C C . GLU A 1 83 ? 16.032 -0.548 -23.128 1.00 96.06 83 GLU A C 1
ATOM 656 O O . GLU A 1 83 ? 15.358 -0.420 -24.152 1.00 96.06 83 GLU A O 1
ATOM 661 N N . ASN A 1 84 ? 15.503 -1.029 -21.998 1.00 96.44 84 ASN A N 1
ATOM 662 C CA . ASN A 1 84 ? 14.103 -1.445 -21.905 1.00 96.44 84 ASN A CA 1
ATOM 663 C C . ASN A 1 84 ? 13.152 -0.244 -22.045 1.00 96.44 84 ASN A C 1
ATOM 665 O O . ASN A 1 84 ? 12.174 -0.308 -22.784 1.00 96.44 84 ASN A O 1
ATOM 669 N N . MET A 1 85 ? 13.446 0.880 -21.391 1.00 93.12 85 MET A N 1
ATOM 670 C CA . MET A 1 85 ? 12.652 2.107 -21.504 1.00 93.12 85 MET A CA 1
ATOM 671 C C . MET A 1 85 ? 12.614 2.611 -22.951 1.00 93.12 85 MET A C 1
ATOM 673 O O . MET A 1 85 ? 11.548 2.992 -23.433 1.00 93.12 85 MET A O 1
ATOM 677 N N . GLU A 1 86 ? 13.738 2.554 -23.670 1.00 94.94 86 GLU A N 1
ATOM 678 C CA . GLU A 1 86 ? 13.793 2.866 -25.101 1.00 94.94 86 GLU A CA 1
ATOM 679 C C . GLU A 1 86 ? 12.935 1.893 -25.924 1.00 94.94 86 GLU A C 1
ATOM 681 O O . GLU A 1 86 ? 12.121 2.338 -26.734 1.00 94.94 86 GLU A O 1
ATOM 686 N N . PHE A 1 87 ? 13.037 0.583 -25.669 1.00 96.44 87 PHE A N 1
ATOM 687 C CA . PHE A 1 87 ? 12.230 -0.445 -26.339 1.00 96.44 87 PHE A CA 1
ATOM 688 C C . PHE A 1 87 ? 10.719 -0.200 -26.190 1.00 96.44 87 PHE A C 1
ATOM 690 O O . PHE A 1 87 ? 9.972 -0.297 -27.168 1.00 96.44 87 PHE A O 1
ATOM 697 N N . TYR A 1 88 ? 10.271 0.191 -24.996 1.00 94.81 88 TYR A N 1
ATOM 698 C CA . TYR A 1 88 ? 8.870 0.512 -24.717 1.00 94.81 88 TYR A CA 1
ATOM 699 C C . TYR A 1 88 ? 8.480 1.962 -25.089 1.00 94.81 88 TYR A C 1
ATOM 701 O O . TYR A 1 88 ? 7.319 2.344 -24.961 1.00 94.81 88 TYR A O 1
ATOM 709 N N . ASN A 1 89 ? 9.397 2.764 -25.649 1.00 93.31 89 ASN A N 1
ATOM 710 C CA . ASN A 1 89 ? 9.200 4.177 -26.011 1.00 93.31 89 ASN A CA 1
ATOM 711 C C . ASN A 1 89 ? 8.807 5.069 -24.820 1.00 93.31 89 ASN A C 1
ATOM 713 O O . ASN A 1 89 ? 7.880 5.887 -24.896 1.00 93.31 89 ASN A O 1
ATOM 717 N N . HIS A 1 90 ? 9.518 4.929 -23.704 1.00 88.00 90 HIS A N 1
ATOM 718 C CA . HIS A 1 90 ? 9.308 5.725 -22.501 1.00 88.00 90 HIS A CA 1
ATOM 719 C C . HIS A 1 90 ? 10.508 6.612 -22.184 1.00 88.00 90 HIS A C 1
ATOM 721 O O . HIS A 1 90 ? 11.647 6.147 -22.208 1.00 88.00 90 HIS A O 1
ATOM 727 N N . PRO A 1 91 ? 10.279 7.903 -21.879 1.00 86.94 91 PRO A N 1
ATOM 728 C CA . PRO A 1 91 ? 11.357 8.771 -21.449 1.00 86.94 91 PRO A CA 1
ATOM 729 C C . PRO A 1 91 ? 11.855 8.309 -20.080 1.00 86.94 91 PRO A C 1
ATOM 731 O O . PRO A 1 91 ? 11.060 8.070 -19.171 1.00 86.94 91 PRO A O 1
ATOM 734 N N . LEU A 1 92 ? 13.172 8.214 -19.929 1.00 84.00 92 LEU A N 1
ATOM 735 C CA . LEU A 1 92 ? 13.779 7.925 -18.640 1.00 84.00 92 LEU A CA 1
ATOM 736 C C . LEU A 1 92 ? 13.598 9.123 -17.698 1.00 84.00 92 LEU A C 1
ATOM 738 O O . LEU A 1 92 ? 14.043 10.231 -18.003 1.00 84.00 92 LEU A O 1
ATOM 742 N N . ASP A 1 93 ? 13.000 8.882 -16.533 1.00 86.25 93 ASP A N 1
ATOM 743 C CA . ASP A 1 93 ? 13.012 9.814 -15.406 1.00 86.25 93 ASP A CA 1
ATOM 744 C C . ASP A 1 93 ? 13.838 9.221 -14.254 1.00 86.25 93 ASP A C 1
ATOM 746 O O . ASP A 1 93 ? 13.551 8.137 -13.735 1.00 86.25 93 ASP A O 1
ATOM 750 N N . GLN A 1 94 ? 14.898 9.937 -13.880 1.00 83.88 94 GLN A N 1
ATOM 751 C CA . GLN A 1 94 ? 15.820 9.556 -12.807 1.00 83.88 94 GLN A CA 1
ATOM 752 C C . GLN A 1 94 ? 15.465 10.194 -11.455 1.00 83.88 94 GLN A C 1
ATOM 754 O O . GLN A 1 94 ? 16.013 9.794 -10.430 1.00 83.88 94 GLN A O 1
ATOM 759 N N . TRP A 1 95 ? 14.575 11.190 -11.431 1.00 86.56 95 TRP A N 1
ATOM 760 C CA . TRP A 1 95 ? 14.348 12.044 -10.261 1.00 86.56 95 TRP A CA 1
ATOM 761 C C . TRP A 1 95 ? 12.960 11.889 -9.648 1.00 86.56 95 TRP A C 1
ATOM 763 O O . TRP A 1 95 ? 12.751 12.312 -8.508 1.00 86.56 95 TRP A O 1
ATOM 773 N N . SER A 1 96 ? 12.013 11.287 -10.369 1.00 92.06 96 SER A N 1
ATOM 774 C CA . SER A 1 96 ? 10.663 11.038 -9.870 1.00 92.06 96 SER A CA 1
ATOM 775 C C . SER A 1 96 ? 10.259 9.566 -9.965 1.00 92.06 96 SER A C 1
ATOM 777 O O . SER A 1 96 ? 10.815 8.788 -10.738 1.00 92.06 96 SER A O 1
ATOM 779 N N . ILE A 1 97 ? 9.294 9.171 -9.129 1.00 93.31 97 ILE A N 1
ATOM 780 C CA . ILE A 1 97 ? 8.657 7.858 -9.248 1.00 93.31 97 ILE A CA 1
ATOM 781 C C . ILE A 1 97 ? 7.682 7.929 -10.418 1.00 93.31 97 ILE A C 1
ATOM 783 O O . ILE A 1 97 ? 6.728 8.714 -10.396 1.00 93.31 97 ILE A O 1
ATOM 787 N N . GLU A 1 98 ? 7.909 7.079 -11.413 1.00 93.25 98 GLU A N 1
ATOM 788 C CA . GLU A 1 98 ? 7.073 7.016 -12.602 1.00 93.25 98 GLU A CA 1
ATOM 789 C C . GLU A 1 98 ? 5.637 6.599 -12.265 1.00 93.25 98 GLU A C 1
ATOM 791 O O . GLU A 1 98 ? 5.386 5.735 -11.419 1.00 93.25 98 GLU A O 1
ATOM 796 N N . LYS A 1 99 ? 4.680 7.218 -12.961 1.00 94.25 99 LYS A N 1
ATOM 797 C CA . LYS A 1 99 ? 3.252 6.898 -12.880 1.00 94.25 99 LYS A CA 1
ATOM 798 C C . LYS A 1 99 ? 2.805 6.323 -14.211 1.00 94.25 99 LYS A C 1
ATOM 800 O O . LYS A 1 99 ? 2.977 6.971 -15.241 1.00 94.25 99 LYS A O 1
ATOM 805 N N . ARG A 1 100 ? 2.246 5.118 -14.184 1.00 93.44 100 ARG A N 1
ATOM 806 C CA . ARG A 1 100 ? 1.969 4.317 -15.377 1.00 93.44 100 ARG A CA 1
ATOM 807 C C . ARG A 1 100 ? 0.517 3.857 -15.386 1.00 93.44 100 ARG A C 1
ATOM 809 O O . ARG A 1 100 ? 0.010 3.382 -14.373 1.00 93.44 100 ARG A O 1
ATOM 816 N N . SER A 1 101 ? -0.118 3.976 -16.545 1.00 94.88 101 SER A N 1
ATOM 817 C CA . SER A 1 101 ? -1.421 3.385 -16.861 1.00 94.88 101 SER A CA 1
ATOM 818 C C . SER A 1 101 ? -1.281 2.511 -18.101 1.00 94.88 101 SER A C 1
ATOM 820 O O . SER A 1 101 ? -0.514 2.866 -18.995 1.00 94.88 101 SER A O 1
ATOM 822 N N . GLY A 1 102 ? -2.036 1.423 -18.194 1.00 94.00 102 GLY A N 1
ATOM 823 C CA . GLY A 1 102 ? -1.975 0.485 -19.312 1.00 94.00 102 GLY A CA 1
ATOM 824 C C . GLY A 1 102 ? -0.665 -0.299 -19.357 1.00 94.00 102 GLY A C 1
ATOM 825 O O . GLY A 1 102 ? -0.278 -0.768 -20.423 1.00 94.00 102 GLY A O 1
ATOM 826 N N . LEU A 1 103 ? 0.022 -0.403 -18.215 1.00 94.69 103 LEU A N 1
ATOM 827 C CA . LEU A 1 103 ? 1.296 -1.096 -18.079 1.00 94.69 103 LEU A CA 1
ATOM 828 C C . LEU A 1 103 ? 1.105 -2.581 -18.398 1.00 94.69 103 LEU A C 1
ATOM 830 O O . LEU A 1 103 ? 0.328 -3.270 -17.731 1.00 94.69 103 LEU A O 1
ATOM 834 N N . SER A 1 104 ? 1.801 -3.071 -19.423 1.00 95.88 104 SER A N 1
ATOM 835 C CA . SER A 1 104 ? 1.770 -4.498 -19.740 1.00 95.88 104 SER A CA 1
ATOM 836 C C . SER A 1 104 ? 2.555 -5.303 -18.699 1.00 95.88 104 SER A C 1
ATOM 838 O O . SER A 1 104 ? 3.431 -4.773 -18.014 1.00 95.88 104 SER A O 1
ATOM 840 N N . LEU A 1 105 ? 2.244 -6.595 -18.568 1.00 96.19 105 LEU A N 1
ATOM 841 C CA . LEU A 1 105 ? 2.953 -7.467 -17.630 1.00 96.19 105 LEU A CA 1
ATOM 842 C C . LEU A 1 105 ? 4.427 -7.651 -18.025 1.00 96.19 105 LEU A C 1
ATOM 844 O O . LEU A 1 105 ? 5.289 -7.629 -17.151 1.00 96.19 105 LEU A O 1
ATOM 848 N N . ASP A 1 106 ? 4.704 -7.759 -19.327 1.00 97.62 106 ASP A N 1
ATOM 849 C CA . ASP A 1 106 ? 6.064 -7.876 -19.862 1.00 97.62 106 ASP A CA 1
ATOM 850 C C . ASP A 1 106 ? 6.874 -6.606 -19.567 1.00 97.62 106 ASP A C 1
ATOM 852 O O . ASP A 1 106 ? 7.956 -6.682 -18.989 1.00 97.62 106 ASP A O 1
ATOM 856 N N . GLU A 1 107 ? 6.300 -5.426 -19.827 1.00 96.06 107 GLU A N 1
ATOM 857 C CA . GLU A 1 107 ? 6.922 -4.142 -19.475 1.00 96.06 107 GLU A CA 1
ATOM 858 C C . GLU A 1 107 ? 7.173 -4.032 -17.963 1.00 96.06 107 GLU A C 1
ATOM 860 O O . GLU A 1 107 ? 8.243 -3.594 -17.533 1.00 96.06 107 GLU A O 1
ATOM 865 N N . PHE A 1 108 ? 6.217 -4.469 -17.134 1.00 96.94 108 PHE A N 1
ATOM 866 C CA . PHE A 1 108 ? 6.390 -4.485 -15.683 1.00 96.94 108 PHE A CA 1
ATOM 867 C C . PHE A 1 108 ? 7.553 -5.379 -15.246 1.00 96.94 108 PHE A C 1
ATOM 869 O O . PHE A 1 108 ? 8.363 -4.959 -14.417 1.00 96.94 108 PHE A O 1
ATOM 876 N N . TRP A 1 109 ? 7.667 -6.584 -15.800 1.00 97.19 109 TRP A N 1
ATOM 877 C CA . TRP A 1 109 ? 8.754 -7.504 -15.474 1.00 97.19 109 TRP A CA 1
ATOM 878 C C . TRP A 1 109 ? 10.110 -7.019 -15.971 1.00 97.19 109 TRP A C 1
ATOM 880 O O . TRP A 1 109 ? 11.090 -7.085 -15.223 1.00 97.19 109 TRP A O 1
ATOM 890 N N . ASP A 1 110 ? 10.173 -6.495 -17.188 1.00 96.38 110 ASP A N 1
ATOM 891 C CA . ASP A 1 110 ? 11.416 -6.035 -17.798 1.00 96.38 110 ASP A CA 1
ATOM 892 C C . ASP A 1 110 ? 11.977 -4.806 -17.082 1.00 96.38 110 ASP A C 1
ATOM 894 O O . ASP A 1 110 ? 13.188 -4.709 -16.857 1.00 96.38 110 ASP A O 1
ATOM 898 N N . ILE A 1 111 ? 11.104 -3.874 -16.693 1.00 95.31 111 ILE A N 1
ATOM 899 C CA . ILE A 1 111 ? 11.520 -2.576 -16.160 1.00 95.31 111 ILE A CA 1
ATOM 900 C C . ILE A 1 111 ? 11.434 -2.533 -14.637 1.00 95.31 111 ILE A C 1
ATOM 902 O O . ILE A 1 111 ? 12.400 -2.136 -13.998 1.00 95.31 111 ILE A O 1
ATOM 906 N N . TYR A 1 112 ? 10.320 -2.924 -14.021 1.00 95.50 112 TYR A N 1
ATOM 907 C CA . TYR A 1 112 ? 10.015 -2.503 -12.647 1.00 95.50 112 TYR A CA 1
ATOM 908 C C . TYR A 1 112 ? 10.140 -3.612 -11.598 1.00 95.50 112 TYR A C 1
ATOM 910 O O . TYR A 1 112 ? 10.630 -3.343 -10.501 1.00 95.50 112 TYR A O 1
ATOM 918 N N . ASP A 1 113 ? 9.754 -4.851 -11.911 1.00 95.06 113 ASP A N 1
ATOM 919 C CA . ASP A 1 113 ? 9.626 -5.939 -10.931 1.00 95.06 113 ASP A CA 1
ATOM 920 C C . ASP A 1 113 ? 10.918 -6.190 -10.138 1.00 95.06 113 ASP A C 1
ATOM 922 O O . ASP A 1 113 ? 11.914 -6.680 -10.682 1.00 95.06 113 ASP A O 1
ATOM 926 N N . GLY A 1 114 ? 10.907 -5.797 -8.859 1.00 90.62 114 GLY A N 1
ATOM 927 C CA . GLY A 1 114 ? 12.045 -5.876 -7.939 1.00 90.62 114 GLY A CA 1
ATOM 928 C C . GLY A 1 114 ? 13.244 -4.983 -8.288 1.00 90.62 114 GLY A C 1
ATOM 929 O O . GLY A 1 114 ? 14.282 -5.105 -7.641 1.00 90.62 114 GLY A O 1
ATOM 930 N N . LYS A 1 115 ? 13.129 -4.108 -9.297 1.00 93.06 115 LYS A N 1
ATOM 931 C CA . LYS A 1 115 ? 14.238 -3.309 -9.849 1.00 93.06 115 LYS A CA 1
ATOM 932 C C . LYS A 1 115 ? 14.058 -1.816 -9.593 1.00 93.06 115 LYS A C 1
ATOM 934 O O . LYS A 1 115 ? 14.963 -1.173 -9.068 1.00 93.06 115 LYS A O 1
ATOM 939 N N . TRP A 1 116 ? 12.891 -1.273 -9.944 1.00 93.31 116 TRP A N 1
ATOM 940 C CA . TRP A 1 116 ? 12.628 0.167 -9.919 1.00 93.31 116 TRP A CA 1
ATOM 941 C C . TRP A 1 116 ? 11.195 0.454 -9.451 1.00 93.31 116 TRP A C 1
ATOM 943 O O . TRP A 1 116 ? 10.271 -0.258 -9.845 1.00 93.31 116 TRP A O 1
ATOM 953 N N . PRO A 1 117 ? 10.978 1.478 -8.605 1.00 94.50 117 PRO A N 1
ATOM 954 C CA . PRO A 1 117 ? 9.648 1.792 -8.100 1.00 94.50 117 PRO A CA 1
ATOM 955 C C . PRO A 1 117 ? 8.755 2.369 -9.202 1.00 94.50 117 PRO A C 1
ATOM 957 O O . PRO A 1 117 ? 9.190 3.202 -9.997 1.00 94.50 117 PRO A O 1
ATOM 960 N N . VAL A 1 118 ? 7.480 1.982 -9.190 1.00 95.06 118 VAL A N 1
ATOM 961 C CA . VAL A 1 118 ? 6.456 2.485 -10.110 1.00 95.06 118 VAL A CA 1
ATOM 962 C C . VAL A 1 118 ? 5.115 2.616 -9.400 1.00 95.06 118 VAL A C 1
ATOM 964 O O . VAL A 1 118 ? 4.762 1.794 -8.554 1.00 95.06 118 VAL A O 1
ATOM 967 N N . ILE A 1 119 ? 4.354 3.654 -9.741 1.00 95.75 119 ILE A N 1
ATOM 968 C CA . ILE A 1 119 ? 2.956 3.812 -9.335 1.00 95.75 119 ILE A CA 1
ATOM 969 C C . ILE A 1 119 ? 2.077 3.384 -10.509 1.00 95.75 119 ILE A C 1
ATOM 971 O O . ILE A 1 119 ? 2.059 4.051 -11.544 1.00 95.75 119 ILE A O 1
ATOM 975 N N . ILE A 1 120 ? 1.317 2.305 -10.337 1.00 95.56 120 ILE A N 1
ATOM 976 C CA . ILE A 1 120 ? 0.358 1.832 -11.341 1.00 95.56 120 ILE A CA 1
ATOM 977 C C . ILE A 1 120 ? -1.010 2.448 -11.038 1.00 95.56 120 ILE A C 1
ATOM 979 O O . ILE A 1 120 ? -1.555 2.256 -9.952 1.00 95.56 120 ILE A O 1
ATOM 983 N N . THR A 1 121 ? -1.548 3.233 -11.968 1.00 95.31 121 THR A N 1
ATOM 984 C CA . THR A 1 121 ? -2.680 4.132 -11.686 1.00 95.31 121 THR A CA 1
ATOM 985 C C . THR A 1 121 ? -4.056 3.559 -12.019 1.00 95.31 121 THR A C 1
ATOM 987 O O . THR A 1 121 ? -5.055 4.138 -11.610 1.00 95.31 121 THR A O 1
ATOM 990 N N . ASP A 1 122 ? -4.129 2.448 -12.749 1.00 94.62 122 ASP A N 1
ATOM 991 C CA . ASP A 1 122 ? -5.359 1.924 -13.365 1.00 94.62 122 ASP A CA 1
ATOM 992 C C . ASP A 1 122 ? -5.682 0.463 -12.995 1.00 94.62 122 ASP A C 1
ATOM 994 O O . ASP A 1 122 ? -6.505 -0.180 -13.639 1.00 94.62 122 ASP A O 1
ATOM 998 N N . VAL A 1 123 ? -5.052 -0.072 -11.941 1.00 92.19 123 VAL A N 1
ATOM 999 C CA . VAL A 1 123 ? -5.314 -1.442 -11.445 1.00 92.19 123 VAL A CA 1
ATOM 1000 C C . VAL A 1 123 ? -6.469 -1.485 -10.443 1.00 92.19 123 VAL A C 1
ATOM 1002 O O . VAL A 1 123 ? -7.254 -2.432 -10.431 1.00 92.19 123 VAL A O 1
ATOM 1005 N N . VAL A 1 124 ? -6.557 -0.474 -9.576 1.00 92.94 124 VAL A N 1
ATOM 1006 C CA . VAL A 1 124 ? -7.474 -0.459 -8.419 1.00 92.94 124 VAL A CA 1
ATOM 1007 C C . VAL A 1 124 ? -8.631 0.529 -8.575 1.00 92.94 124 VAL A C 1
ATOM 1009 O O . VAL A 1 124 ? -9.458 0.658 -7.677 1.00 92.94 124 VAL A O 1
ATOM 1012 N N . ASP A 1 125 ? -8.707 1.231 -9.707 1.00 90.19 125 ASP A N 1
ATOM 1013 C CA . ASP A 1 125 ? -9.666 2.317 -9.962 1.00 90.19 125 ASP A CA 1
ATOM 1014 C C . ASP A 1 125 ? -11.137 1.858 -9.932 1.00 90.19 125 ASP A C 1
ATOM 1016 O O . ASP A 1 125 ? -12.037 2.647 -9.647 1.00 90.19 125 ASP A O 1
ATOM 1020 N N . LYS A 1 126 ? -11.373 0.568 -10.191 1.00 92.31 126 LYS A N 1
ATOM 1021 C CA . LYS A 1 126 ? -12.697 -0.072 -10.223 1.00 92.31 126 LYS A CA 1
ATOM 1022 C C . LYS A 1 126 ? -13.004 -0.937 -9.004 1.00 92.31 126 LYS A C 1
ATOM 1024 O O . LYS A 1 126 ? -14.066 -1.560 -8.966 1.00 92.31 126 LYS A O 1
ATOM 1029 N N . TRP A 1 127 ? -12.101 -1.022 -8.030 1.00 95.38 127 TRP A N 1
ATOM 1030 C CA . TRP A 1 127 ? -12.351 -1.817 -6.828 1.00 95.38 127 TRP A CA 1
ATOM 1031 C C . TRP A 1 127 ? -13.489 -1.188 -6.016 1.00 95.38 127 TRP A C 1
ATOM 1033 O O . TRP A 1 127 ? -13.427 0.012 -5.741 1.00 95.38 127 TRP A O 1
ATOM 1043 N N . PRO A 1 128 ? -14.510 -1.955 -5.581 1.00 95.81 128 PRO A N 1
ATOM 1044 C CA . PRO A 1 128 ? -15.583 -1.420 -4.744 1.00 95.81 128 PRO A CA 1
ATOM 1045 C C . PRO A 1 128 ? -15.068 -0.711 -3.484 1.00 95.81 128 PRO A C 1
ATOM 1047 O O . PRO A 1 128 ? -15.667 0.282 -3.059 1.00 95.81 128 PRO A O 1
ATOM 1050 N N . ALA A 1 129 ? -13.914 -1.148 -2.963 1.00 96.25 129 ALA A N 1
ATOM 1051 C CA . ALA A 1 129 ? -13.232 -0.563 -1.813 1.00 96.25 129 ALA A CA 1
ATOM 1052 C C . ALA A 1 129 ? -12.891 0.930 -1.963 1.00 96.25 129 ALA A C 1
ATOM 1054 O O . ALA A 1 129 ? -12.754 1.623 -0.955 1.00 96.25 129 ALA A O 1
ATOM 1055 N N . ILE A 1 130 ? -12.826 1.472 -3.189 1.00 94.94 130 ILE A N 1
ATOM 1056 C CA . ILE A 1 130 ? -12.634 2.916 -3.414 1.00 94.94 130 ILE A CA 1
ATOM 1057 C C . ILE A 1 130 ? -13.767 3.763 -2.807 1.00 94.94 130 ILE A C 1
ATOM 1059 O O . ILE A 1 130 ? -13.584 4.945 -2.528 1.00 94.94 130 ILE A O 1
ATOM 1063 N N . ASN A 1 131 ? -14.934 3.153 -2.571 1.00 95.19 131 ASN A N 1
ATOM 1064 C CA . ASN A 1 131 ? -16.103 3.803 -1.983 1.00 95.19 131 ASN A CA 1
ATOM 1065 C C . ASN A 1 131 ? -16.184 3.647 -0.455 1.00 95.19 131 ASN A C 1
ATOM 1067 O O . ASN A 1 131 ? -17.163 4.088 0.155 1.00 95.19 131 ASN A O 1
ATOM 1071 N N . TRP A 1 132 ? -15.204 3.007 0.187 1.00 96.69 132 TRP A N 1
ATOM 1072 C CA . TRP A 1 132 ? -15.192 2.870 1.640 1.00 96.69 132 TRP A CA 1
ATOM 1073 C C . TRP A 1 132 ? -15.020 4.229 2.329 1.00 96.69 132 TRP A C 1
ATOM 1075 O O . TRP A 1 132 ? -14.243 5.085 1.915 1.00 96.69 132 TRP A O 1
ATOM 1085 N N . THR A 1 133 ? -15.754 4.431 3.423 1.00 96.69 133 THR A N 1
ATOM 1086 C CA . THR A 1 133 ? -15.750 5.684 4.196 1.00 96.69 133 THR A CA 1
ATOM 1087 C C . THR A 1 133 ? -15.658 5.401 5.692 1.00 96.69 133 THR A C 1
ATOM 1089 O O . THR A 1 133 ? -16.031 4.315 6.136 1.00 96.69 133 THR A O 1
ATOM 1092 N N . LYS A 1 134 ? -15.251 6.397 6.503 1.00 95.31 134 LYS A N 1
ATOM 1093 C CA . LYS A 1 134 ? -15.308 6.298 7.980 1.00 95.31 134 LYS A CA 1
ATOM 1094 C C . LYS A 1 134 ? -16.697 5.821 8.443 1.00 95.31 134 LYS A C 1
ATOM 1096 O O . LYS A 1 134 ? -16.807 4.899 9.242 1.00 95.31 134 LYS A O 1
ATOM 1101 N N . ARG A 1 135 ? -17.762 6.390 7.861 1.00 96.75 135 ARG A N 1
ATOM 1102 C CA . ARG A 1 135 ? -19.156 6.032 8.162 1.00 96.75 135 ARG A CA 1
ATOM 1103 C C . ARG A 1 135 ? -19.481 4.580 7.814 1.00 96.75 135 ARG A C 1
ATOM 1105 O O . ARG A 1 135 ? -20.165 3.932 8.594 1.00 96.75 135 ARG A O 1
ATOM 1112 N N . PHE A 1 136 ? -19.010 4.073 6.675 1.00 97.50 136 PHE A N 1
ATOM 1113 C CA . PHE A 1 136 ? -19.197 2.668 6.306 1.00 97.50 136 PHE A CA 1
ATOM 1114 C C . PHE A 1 136 ? -18.617 1.736 7.378 1.00 97.50 136 PHE A C 1
ATOM 1116 O O . PHE A 1 136 ? -19.318 0.833 7.832 1.00 97.50 136 PHE A O 1
ATOM 1123 N N . PHE A 1 137 ? -17.392 1.997 7.845 1.00 97.00 137 PHE A N 1
ATOM 1124 C CA . PHE A 1 137 ? -16.784 1.181 8.897 1.00 97.00 137 PHE A CA 1
ATOM 1125 C C . PHE A 1 137 ? -17.506 1.314 10.236 1.00 97.00 137 PHE A C 1
ATOM 1127 O O . PHE A 1 137 ? -17.787 0.310 10.881 1.00 97.00 137 PHE A O 1
ATOM 1134 N N . GLN A 1 138 ? -17.890 2.532 10.611 1.00 96.19 138 GLN A N 1
ATOM 1135 C CA . GLN A 1 138 ? -18.638 2.786 11.838 1.00 96.19 138 GLN A CA 1
ATOM 1136 C C . GLN A 1 138 ? -20.016 2.100 11.838 1.00 96.19 138 GLN A C 1
ATOM 1138 O O . GLN A 1 138 ? -20.439 1.552 12.843 1.00 96.19 138 GLN A O 1
ATOM 1143 N N . GLN A 1 139 ? -20.728 2.090 10.709 1.00 97.12 139 GLN A N 1
ATOM 1144 C CA . GLN A 1 139 ? -22.066 1.494 10.632 1.00 97.12 139 GLN A CA 1
ATOM 1145 C C . GLN A 1 139 ? -22.058 -0.036 10.624 1.00 97.12 139 GLN A C 1
ATOM 1147 O O . GLN A 1 139 ? -23.013 -0.638 11.107 1.00 97.12 139 GLN A O 1
ATOM 1152 N N . ASN A 1 140 ? -21.027 -0.655 10.045 1.00 97.50 140 ASN A N 1
ATOM 1153 C CA . ASN A 1 140 ? -20.998 -2.103 9.827 1.00 97.50 140 ASN A CA 1
ATOM 1154 C C . ASN A 1 140 ? -20.073 -2.847 10.799 1.00 97.50 140 ASN A C 1
ATOM 1156 O O . ASN A 1 140 ? -20.249 -4.046 10.984 1.00 97.50 140 ASN A O 1
ATOM 1160 N N . TYR A 1 141 ? -19.109 -2.157 11.418 1.00 97.44 141 TYR A N 1
ATOM 1161 C CA . TYR A 1 141 ? -18.048 -2.780 12.215 1.00 97.44 141 TYR A CA 1
ATOM 1162 C C . TYR A 1 141 ? -17.709 -2.005 13.498 1.00 97.44 141 TYR A C 1
ATOM 1164 O O . TYR A 1 141 ? -16.617 -2.187 14.020 1.00 97.44 141 TYR A O 1
ATOM 1172 N N . ALA A 1 142 ? -18.595 -1.137 14.009 1.00 97.62 142 ALA A N 1
ATOM 1173 C CA . ALA A 1 142 ? -18.338 -0.317 15.207 1.00 97.62 142 ALA A CA 1
ATOM 1174 C C . ALA A 1 142 ? -17.773 -1.112 16.396 1.00 97.62 142 ALA A C 1
ATOM 1176 O O . ALA A 1 142 ? -16.793 -0.677 17.000 1.00 97.62 142 ALA A O 1
ATOM 1177 N N . ASP A 1 143 ? -18.374 -2.268 16.686 1.00 97.75 143 ASP A N 1
ATOM 1178 C CA . ASP A 1 143 ? -18.053 -3.117 17.841 1.00 97.75 143 ASP A CA 1
ATOM 1179 C C . ASP A 1 143 ? -16.906 -4.110 17.569 1.00 97.75 143 ASP A C 1
ATOM 1181 O O . ASP A 1 143 ? -16.544 -4.915 18.429 1.00 97.75 143 ASP A O 1
ATOM 1185 N N . GLU A 1 144 ? -16.339 -4.097 16.359 1.00 96.69 144 GLU A N 1
ATOM 1186 C CA . GLU A 1 144 ? -15.224 -4.968 16.012 1.00 96.69 144 GLU A CA 1
ATOM 1187 C C . GLU A 1 144 ? -13.931 -4.463 16.647 1.00 96.69 144 GLU A C 1
ATOM 1189 O O . GLU A 1 144 ? -13.606 -3.273 16.595 1.00 96.69 144 GLU A O 1
ATOM 1194 N N . LYS A 1 145 ? -13.152 -5.394 17.206 1.00 95.88 145 LYS A N 1
ATOM 1195 C CA . LYS A 1 145 ? -11.837 -5.077 17.762 1.00 95.88 145 LYS A CA 1
ATOM 1196 C C . LYS A 1 145 ? -10.818 -4.898 16.646 1.00 95.88 145 LYS A C 1
ATOM 1198 O O . LYS A 1 145 ? -10.679 -5.765 15.786 1.00 95.88 145 LYS A O 1
ATOM 1203 N N . VAL A 1 146 ? -10.070 -3.803 16.726 1.00 95.81 146 VAL A N 1
ATOM 1204 C CA . VAL A 1 146 ? -8.934 -3.490 15.857 1.00 95.81 146 VAL A CA 1
ATOM 1205 C C . VAL A 1 146 ? -7.681 -3.248 16.679 1.00 95.81 146 VAL A C 1
ATOM 1207 O O . VAL A 1 146 ? -7.729 -2.695 17.784 1.00 95.81 146 VAL A O 1
ATOM 1210 N N . MET A 1 147 ? -6.543 -3.651 16.124 1.00 95.62 147 MET A N 1
ATOM 1211 C CA . MET A 1 147 ? -5.237 -3.363 16.705 1.00 95.62 147 MET A CA 1
ATOM 1212 C C . MET A 1 147 ? -4.782 -1.957 16.310 1.00 95.62 147 MET A C 1
ATOM 1214 O O . MET A 1 147 ? -4.646 -1.625 15.132 1.00 95.62 147 MET A O 1
ATOM 1218 N N . VAL A 1 148 ? -4.539 -1.120 17.316 1.00 94.44 148 VAL A N 1
ATOM 1219 C CA . VAL A 1 148 ? -4.079 0.259 17.146 1.00 94.44 148 VAL A CA 1
ATOM 1220 C C . VAL A 1 148 ? -2.721 0.413 17.805 1.00 94.44 148 VAL A C 1
ATOM 1222 O O . VAL A 1 148 ? -2.514 0.015 18.955 1.00 94.44 148 VAL A O 1
ATOM 1225 N N . LYS A 1 149 ? -1.795 1.040 17.087 1.00 93.62 149 LYS A N 1
ATOM 1226 C CA . LYS A 1 149 ? -0.546 1.537 17.649 1.00 93.62 149 LYS A CA 1
ATOM 1227 C C . LYS A 1 149 ? -0.707 3.003 18.010 1.00 93.62 149 LYS A C 1
ATOM 1229 O O . LYS A 1 149 ? -1.088 3.827 17.185 1.00 93.62 149 LYS A O 1
ATOM 1234 N N . ALA A 1 150 ? -0.398 3.316 19.258 1.00 91.94 150 ALA A N 1
ATOM 1235 C CA . ALA A 1 150 ? -0.398 4.659 19.803 1.00 91.94 150 ALA A CA 1
ATOM 1236 C C . ALA A 1 150 ? 1.024 5.041 20.200 1.00 91.94 150 ALA A C 1
ATOM 1238 O O . ALA A 1 150 ? 1.734 4.262 20.834 1.00 91.94 150 ALA A O 1
ATOM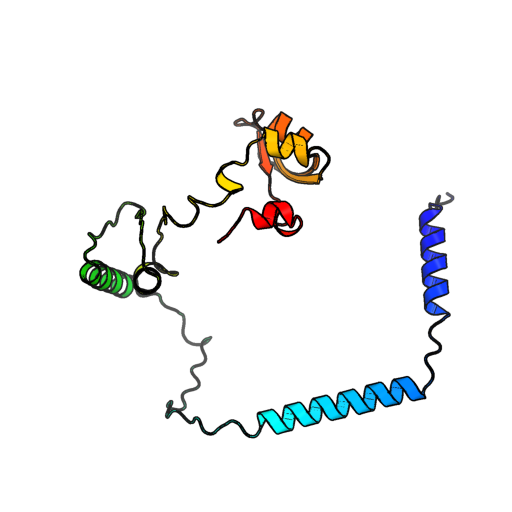 1239 N N . VAL A 1 151 ? 1.436 6.255 19.865 1.00 91.44 151 VAL A N 1
ATOM 1240 C CA . VAL A 1 151 ? 2.679 6.843 20.355 1.00 91.44 151 VAL A CA 1
ATOM 1241 C C . VAL A 1 151 ? 2.313 8.039 21.205 1.00 91.44 151 VAL A C 1
ATOM 1243 O O . VAL A 1 151 ? 1.602 8.920 20.743 1.00 91.44 151 VAL A O 1
ATOM 1246 N N . VAL A 1 152 ? 2.807 8.085 22.440 1.00 88.94 152 VAL A N 1
ATOM 1247 C CA . VAL A 1 152 ? 2.633 9.235 23.338 1.00 88.94 152 VAL A CA 1
ATOM 1248 C C . VAL A 1 152 ? 3.988 9.579 23.935 1.00 88.94 152 VAL A C 1
ATOM 1250 O O . VAL A 1 152 ? 4.632 8.722 24.539 1.00 88.94 152 VAL A O 1
ATOM 1253 N N . ASN A 1 153 ? 4.450 10.820 23.759 1.00 89.06 153 ASN A N 1
ATOM 1254 C CA . ASN A 1 153 ? 5.773 11.276 24.206 1.00 89.06 153 ASN A CA 1
ATOM 1255 C C . ASN A 1 153 ? 6.905 10.317 23.779 1.00 89.06 153 ASN A C 1
ATOM 1257 O O . ASN A 1 153 ? 7.731 9.902 24.597 1.00 89.06 153 ASN A O 1
ATOM 1261 N N . SER A 1 154 ? 6.890 9.913 22.503 1.00 87.50 154 SER A N 1
ATOM 1262 C CA . SER A 1 154 ? 7.846 8.973 21.890 1.00 87.50 154 SER A CA 1
ATOM 1263 C C . SER A 1 154 ? 7.851 7.555 22.476 1.00 87.50 154 SER A C 1
ATOM 1265 O O . SER A 1 154 ? 8.788 6.794 22.235 1.00 87.50 154 SER A O 1
ATOM 1267 N N . LYS A 1 155 ? 6.817 7.169 23.233 1.00 90.88 155 LYS A N 1
ATOM 1268 C CA . LYS A 1 155 ? 6.653 5.807 23.750 1.00 90.88 155 LYS A CA 1
ATOM 1269 C C . LYS A 1 155 ? 5.555 5.087 22.966 1.00 90.88 155 LYS A C 1
ATOM 1271 O O . LYS A 1 155 ? 4.398 5.496 23.078 1.00 90.88 155 LYS A O 1
ATOM 1276 N N . PRO A 1 156 ? 5.895 4.056 22.173 1.00 92.38 156 PRO A N 1
ATOM 1277 C CA . PRO A 1 156 ? 4.906 3.272 21.454 1.00 92.38 156 PRO A CA 1
ATOM 1278 C C . PRO A 1 156 ? 4.195 2.290 22.392 1.00 92.38 156 PRO A C 1
ATOM 1280 O O . PRO A 1 156 ? 4.812 1.687 23.271 1.00 92.38 156 PRO A O 1
ATOM 1283 N N . ALA A 1 157 ? 2.902 2.101 22.166 1.00 92.56 157 ALA A N 1
ATOM 1284 C CA . ALA A 1 157 ? 2.071 1.075 22.774 1.00 92.56 157 ALA A CA 1
ATOM 1285 C C . ALA A 1 157 ? 1.117 0.511 21.715 1.00 92.56 157 ALA A C 1
ATOM 1287 O O . ALA A 1 157 ? 0.692 1.231 20.814 1.00 92.56 157 ALA A O 1
ATOM 1288 N N . ALA A 1 158 ? 0.775 -0.769 21.828 1.00 93.56 158 ALA A N 1
ATOM 1289 C CA . ALA A 1 158 ? -0.257 -1.399 21.014 1.00 93.56 158 ALA A CA 1
ATOM 1290 C C . ALA A 1 158 ? -1.449 -1.746 21.908 1.00 93.56 158 ALA A C 1
ATOM 1292 O O . ALA A 1 158 ? -1.267 -2.271 23.008 1.00 93.56 158 ALA A O 1
ATOM 1293 N N . VAL A 1 159 ? -2.657 -1.441 21.448 1.00 91.88 159 VAL A N 1
ATOM 1294 C CA . VAL A 1 159 ? -3.898 -1.673 22.187 1.00 91.88 159 VAL A CA 1
ATOM 1295 C C . VAL A 1 159 ? -4.987 -2.150 21.234 1.00 91.88 159 VAL A C 1
ATOM 1297 O O . VAL A 1 159 ? -5.083 -1.677 20.104 1.00 91.88 159 VAL A O 1
ATOM 1300 N N . ALA A 1 160 ? -5.799 -3.098 21.696 1.00 94.94 160 ALA A N 1
ATOM 1301 C CA . ALA A 1 160 ? -7.017 -3.497 21.006 1.00 94.94 160 ALA A CA 1
ATOM 1302 C C . ALA A 1 160 ? -8.164 -2.582 21.453 1.00 94.94 160 ALA A C 1
ATOM 1304 O O . ALA A 1 160 ? -8.468 -2.512 22.647 1.00 94.94 160 ALA A O 1
ATOM 1305 N N . VAL A 1 161 ? -8.801 -1.896 20.510 1.00 95.12 161 VAL A N 1
ATOM 1306 C CA . VAL A 1 161 ? -9.947 -1.006 20.761 1.00 95.12 161 VAL A CA 1
ATOM 1307 C C . VAL A 1 161 ? -11.087 -1.342 19.811 1.00 95.12 161 VAL A C 1
ATOM 1309 O O . VAL A 1 161 ? -10.871 -2.019 18.810 1.00 95.12 161 VAL A O 1
ATOM 1312 N N . ASP A 1 162 ? -12.296 -0.893 20.131 1.00 97.12 162 ASP A N 1
ATOM 1313 C CA . ASP A 1 162 ? -13.415 -0.967 19.190 1.00 97.12 162 ASP A CA 1
ATOM 1314 C C . ASP A 1 162 ? -13.183 0.000 18.022 1.00 97.12 162 ASP A C 1
ATOM 1316 O O . ASP A 1 162 ? -12.641 1.096 18.215 1.00 97.12 162 ASP A O 1
ATOM 1320 N N . MET A 1 163 ? -13.598 -0.388 16.816 1.00 96.56 163 MET A N 1
ATOM 1321 C CA . MET A 1 163 ? -13.486 0.440 15.611 1.00 96.56 163 MET A CA 1
ATOM 1322 C C . MET A 1 163 ? -14.113 1.823 15.815 1.00 96.56 163 MET A C 1
ATOM 1324 O O . MET A 1 163 ? -13.534 2.824 15.399 1.00 96.56 163 MET A O 1
ATOM 1328 N N . ASP A 1 164 ? -15.265 1.902 16.486 1.00 96.94 164 ASP A N 1
ATOM 1329 C CA . ASP A 1 164 ? -15.931 3.177 16.777 1.00 96.94 164 ASP A CA 1
ATOM 1330 C C . ASP A 1 164 ? -15.058 4.094 17.649 1.00 96.94 164 ASP A C 1
ATOM 1332 O O . ASP A 1 164 ? -14.884 5.277 17.348 1.00 96.94 164 ASP A O 1
ATOM 1336 N N . THR A 1 165 ? -14.410 3.518 18.669 1.00 95.12 165 THR A N 1
ATOM 1337 C CA . THR A 1 165 ? -13.461 4.247 19.522 1.00 95.12 165 THR A CA 1
ATOM 1338 C C . THR A 1 165 ? -12.283 4.759 18.697 1.00 95.12 165 THR A C 1
ATOM 1340 O O . THR A 1 165 ? -11.951 5.939 18.780 1.00 95.12 165 THR A O 1
ATOM 1343 N N . PHE A 1 166 ? -11.684 3.917 17.848 1.00 94.75 166 PHE A N 1
ATOM 1344 C CA . PHE A 1 166 ? -10.600 4.352 16.965 1.00 94.75 166 PHE A CA 1
ATOM 1345 C C . PHE A 1 166 ? -11.036 5.490 16.030 1.00 94.75 166 PHE A C 1
ATOM 1347 O O . PHE A 1 166 ? -10.344 6.502 15.938 1.00 94.75 166 PHE A O 1
ATOM 1354 N N . ILE A 1 167 ? -12.195 5.359 15.378 1.00 95.00 167 ILE A N 1
ATOM 1355 C CA . ILE A 1 167 ? -12.720 6.367 14.448 1.00 95.00 167 ILE A CA 1
ATOM 1356 C C . ILE A 1 167 ? -12.954 7.707 15.151 1.00 95.00 167 ILE A C 1
ATOM 1358 O O . ILE A 1 167 ? -12.640 8.747 14.567 1.00 95.00 167 ILE A O 1
ATOM 1362 N N . SER A 1 168 ? -13.460 7.693 16.390 1.00 92.62 168 SER A N 1
ATOM 1363 C CA . SER A 1 168 ? -13.684 8.914 17.177 1.00 92.62 168 SER A CA 1
ATOM 1364 C C . SER A 1 168 ? -12.396 9.669 17.529 1.00 92.62 168 SER A C 1
ATOM 1366 O O . SER A 1 168 ? -12.432 10.886 17.684 1.00 92.62 168 SER A O 1
ATOM 1368 N N . GLU A 1 169 ? -11.259 8.970 17.579 1.00 90.31 169 GLU A N 1
ATOM 1369 C CA . GLU A 1 169 ? -9.954 9.518 17.971 1.00 90.31 169 GLU A CA 1
ATOM 1370 C C . GLU A 1 169 ? -9.020 9.797 16.779 1.00 90.31 169 GLU A C 1
ATOM 1372 O O . GLU A 1 169 ? -7.898 10.269 16.967 1.00 90.31 169 GLU A O 1
ATOM 1377 N N . LEU A 1 170 ? -9.458 9.532 15.540 1.00 87.69 170 LEU A N 1
ATOM 1378 C CA . LEU A 1 170 ? -8.642 9.721 14.329 1.00 87.69 170 LEU A CA 1
ATOM 1379 C C . LEU A 1 170 ? -8.083 11.143 14.197 1.00 87.69 170 LEU A C 1
ATOM 1381 O O . LEU A 1 170 ? -6.958 11.332 13.734 1.00 87.69 170 LEU A O 1
ATOM 1385 N N . ASP A 1 171 ? -8.865 12.137 14.613 1.00 86.88 171 ASP A N 1
ATOM 1386 C CA . ASP A 1 171 ? -8.519 13.549 14.459 1.00 86.88 171 ASP A CA 1
ATOM 1387 C C . ASP A 1 171 ? -7.758 14.103 15.691 1.00 86.88 171 ASP A C 1
ATOM 1389 O O . ASP A 1 171 ? -7.347 15.263 15.699 1.00 86.88 171 ASP A O 1
ATOM 1393 N N . SER A 1 172 ? -7.504 13.272 16.713 1.00 85.44 172 SER A N 1
ATOM 1394 C CA . SER A 1 172 ? -6.838 13.646 17.975 1.00 85.44 172 SER A CA 1
ATOM 1395 C C . SER A 1 172 ? -5.296 13.620 17.910 1.00 85.44 172 SER A C 1
ATOM 1397 O O . SER A 1 172 ? -4.625 13.776 18.932 1.00 85.44 172 SER A O 1
ATOM 1399 N N . SER A 1 173 ? -4.705 13.413 16.728 1.00 87.81 173 SER A N 1
ATOM 1400 C CA . SER A 1 173 ? -3.249 13.277 16.553 1.00 87.81 173 SER A CA 1
ATOM 1401 C C . SER A 1 173 ? -2.502 14.623 16.552 1.00 87.81 173 SER A C 1
ATOM 1403 O O . SER A 1 173 ? -2.967 15.620 16.004 1.00 87.81 173 SER A O 1
ATOM 1405 N N . GLY A 1 174 ? -1.289 14.649 17.112 1.00 87.75 174 GLY A N 1
ATOM 1406 C CA . GLY A 1 174 ? -0.414 15.821 17.161 1.00 87.75 174 GLY A CA 1
ATOM 1407 C C . GLY A 1 174 ? 1.060 15.489 17.453 1.00 87.75 174 GLY A C 1
ATOM 1408 O O . GLY A 1 174 ? 1.435 14.321 17.560 1.00 87.75 174 GLY A O 1
ATOM 1409 N N . PRO A 1 175 ? 1.933 16.504 17.622 1.00 88.38 175 PRO A N 1
ATOM 1410 C CA . PRO A 1 175 ? 3.380 16.296 17.791 1.00 88.38 175 PRO A CA 1
ATOM 1411 C C . PRO A 1 175 ? 3.762 15.431 19.000 1.00 88.38 175 PRO A C 1
ATOM 1413 O O . PRO A 1 175 ? 4.779 14.744 18.981 1.00 88.38 175 PRO A O 1
ATOM 1416 N N . ASN A 1 176 ? 2.938 15.464 20.051 1.00 86.69 176 ASN A N 1
ATOM 1417 C CA . ASN A 1 176 ? 3.186 14.748 21.304 1.00 86.69 176 ASN A CA 1
ATOM 1418 C C . ASN A 1 176 ? 2.499 13.379 21.360 1.00 86.69 176 ASN A C 1
ATOM 1420 O O . ASN A 1 176 ? 2.730 12.618 22.304 1.00 86.69 176 ASN A O 1
ATOM 1424 N N . GLY A 1 177 ? 1.677 13.052 20.363 1.00 89.62 177 GLY A N 1
ATOM 1425 C CA . GLY A 1 177 ? 1.126 11.720 20.234 1.00 89.62 177 GLY A CA 1
ATOM 1426 C C . GLY A 1 177 ? 0.187 11.542 19.055 1.00 89.62 177 GLY A C 1
ATOM 1427 O O . GLY A 1 177 ? -0.504 12.466 18.644 1.00 89.62 177 GLY A O 1
ATOM 1428 N N . TRP A 1 178 ? 0.191 10.340 18.504 1.00 92.69 178 TRP A N 1
ATOM 1429 C CA . TRP A 1 178 ? -0.571 9.964 17.321 1.00 92.69 178 TRP A CA 1
ATOM 1430 C C . TRP A 1 178 ? -0.934 8.488 17.404 1.00 92.69 178 TRP A C 1
ATOM 1432 O O . TRP A 1 178 ? -0.272 7.705 18.094 1.00 92.69 178 TRP A O 1
ATOM 1442 N N . THR A 1 179 ? -1.998 8.118 16.708 1.00 92.56 179 THR A N 1
ATOM 1443 C CA . THR A 1 179 ? -2.483 6.743 16.635 1.00 92.56 179 THR A CA 1
ATOM 1444 C C . THR A 1 179 ? -2.631 6.324 15.182 1.00 92.56 179 THR A C 1
ATOM 1446 O O . THR A 1 179 ? -2.908 7.139 14.304 1.00 92.56 179 THR A O 1
ATOM 1449 N N . TYR A 1 180 ? -2.420 5.042 14.910 1.00 93.00 180 TYR A N 1
ATOM 1450 C CA . TYR A 1 180 ? -2.716 4.453 13.612 1.00 93.00 180 TYR A CA 1
ATOM 1451 C C . TYR A 1 180 ? -3.158 3.005 13.774 1.00 93.00 180 TYR A C 1
ATOM 1453 O O . TYR A 1 180 ? -2.776 2.318 14.724 1.00 93.00 180 TYR A O 1
ATOM 1461 N N . LEU A 1 181 ? -3.986 2.557 12.839 1.00 93.56 181 LEU A N 1
ATOM 1462 C CA . LEU A 1 181 ? -4.460 1.185 12.784 1.00 93.56 181 LEU A CA 1
ATOM 1463 C C . LEU A 1 181 ? -3.387 0.305 12.139 1.00 93.56 181 LEU A C 1
ATOM 1465 O O . LEU A 1 181 ? -2.852 0.641 11.083 1.00 93.56 181 LEU A O 1
ATOM 1469 N N . GLU A 1 182 ? -3.090 -0.821 12.775 1.00 92.00 182 GLU A N 1
ATOM 1470 C CA . GLU A 1 182 ? -2.180 -1.843 12.264 1.00 92.00 182 GLU A CA 1
ATOM 1471 C C . GLU A 1 182 ? -2.839 -3.209 12.453 1.00 92.00 182 GLU A C 1
ATOM 1473 O O . GLU A 1 182 ? -2.571 -3.934 13.408 1.00 92.00 182 GLU A O 1
ATOM 1478 N N . ASP A 1 183 ? -3.759 -3.529 11.546 1.00 90.81 183 ASP A N 1
ATOM 1479 C CA . ASP A 1 183 ? -4.499 -4.785 11.556 1.00 90.81 183 ASP A CA 1
ATOM 1480 C C . ASP A 1 183 ? -4.507 -5.397 10.153 1.00 90.81 183 ASP A C 1
ATOM 1482 O O . ASP A 1 183 ? -5.382 -5.144 9.323 1.00 90.81 183 ASP A O 1
ATOM 1486 N N . GLU A 1 184 ? -3.482 -6.203 9.885 1.00 90.75 184 GLU A N 1
ATOM 1487 C CA . GLU A 1 184 ? -3.297 -6.891 8.604 1.00 90.75 184 GLU A CA 1
ATOM 1488 C C . GLU A 1 184 ? -4.357 -7.977 8.361 1.00 90.75 184 GLU A C 1
ATOM 1490 O O . GLU A 1 184 ? -4.579 -8.406 7.227 1.00 90.75 184 GLU A O 1
ATOM 1495 N N . LEU A 1 185 ? -5.032 -8.431 9.422 1.00 93.56 185 LEU A N 1
ATOM 1496 C CA . LEU A 1 185 ? -5.993 -9.525 9.356 1.00 93.56 185 LEU A CA 1
ATOM 1497 C C . LEU A 1 185 ? -7.430 -9.031 9.204 1.00 93.56 185 LEU A C 1
ATOM 1499 O O . LEU A 1 185 ? -8.284 -9.814 8.778 1.00 93.56 185 LEU A O 1
ATOM 1503 N N . PHE A 1 186 ? -7.712 -7.760 9.502 1.00 94.81 186 PHE A N 1
ATOM 1504 C CA . PHE A 1 186 ? -9.071 -7.222 9.527 1.00 94.81 186 PHE A CA 1
ATOM 1505 C C . PHE A 1 186 ? -9.845 -7.495 8.231 1.00 94.81 186 PHE A C 1
ATOM 1507 O O . PHE A 1 186 ? -10.951 -8.034 8.254 1.00 94.81 186 PHE A O 1
ATOM 1514 N N . ILE A 1 187 ? -9.235 -7.182 7.089 1.00 94.81 187 ILE A N 1
ATOM 1515 C CA . ILE A 1 187 ? -9.843 -7.383 5.769 1.00 94.81 187 ILE A CA 1
ATOM 1516 C C . ILE A 1 187 ? -9.860 -8.871 5.396 1.00 94.81 187 ILE A C 1
ATOM 1518 O O . ILE A 1 187 ? -10.866 -9.385 4.915 1.00 94.81 187 ILE A O 1
ATOM 1522 N N . VAL A 1 188 ? -8.757 -9.591 5.627 1.00 92.00 188 VAL A N 1
ATOM 1523 C CA . VAL A 1 188 ? -8.603 -10.996 5.202 1.00 92.00 188 VAL A CA 1
ATOM 1524 C C . VAL A 1 188 ? -9.599 -11.921 5.906 1.00 92.00 188 VAL A C 1
ATOM 1526 O O . VAL A 1 188 ? -10.055 -12.901 5.314 1.00 92.00 188 VAL A O 1
ATOM 1529 N N . THR A 1 189 ? -9.956 -11.599 7.149 1.00 94.31 189 THR A N 1
ATOM 1530 C CA . THR A 1 189 ? -10.896 -12.365 7.982 1.00 94.31 189 THR A CA 1
ATOM 1531 C C . THR A 1 189 ? -12.369 -12.039 7.719 1.00 94.31 189 THR A C 1
ATOM 1533 O O . THR A 1 189 ? -13.233 -12.732 8.251 1.00 94.31 189 THR A O 1
ATOM 1536 N N . ARG A 1 190 ? -12.665 -11.041 6.873 1.00 95.00 190 ARG A N 1
ATOM 1537 C CA . ARG A 1 190 ? -14.018 -10.554 6.559 1.00 95.00 190 ARG A CA 1
ATOM 1538 C C . ARG A 1 190 ? -14.321 -10.744 5.072 1.00 95.00 190 ARG A C 1
ATOM 1540 O O . ARG A 1 190 ? -13.948 -9.900 4.253 1.00 95.00 190 ARG A O 1
ATOM 1547 N N . PRO A 1 191 ? -14.954 -11.866 4.679 1.00 94.31 191 PRO A N 1
ATOM 1548 C CA . PRO A 1 191 ? -15.202 -12.189 3.275 1.00 94.31 191 PRO A CA 1
ATOM 1549 C C . PRO A 1 191 ? -15.956 -11.099 2.509 1.00 94.31 191 PRO A C 1
ATOM 1551 O O . PRO A 1 191 ? -15.743 -10.942 1.313 1.00 94.31 191 PRO A O 1
ATOM 1554 N N . GLU A 1 192 ? -16.837 -10.358 3.174 1.00 95.00 192 GLU A N 1
ATOM 1555 C CA . GLU A 1 192 ? -17.567 -9.219 2.626 1.00 95.00 192 GLU A CA 1
ATOM 1556 C C . GLU A 1 192 ? -16.646 -8.062 2.225 1.00 95.00 192 GLU A C 1
ATOM 1558 O O . GLU A 1 192 ? -16.797 -7.555 1.121 1.00 95.00 192 GLU A O 1
ATOM 1563 N N . LEU A 1 193 ? -15.638 -7.719 3.035 1.00 96.00 193 LEU A N 1
ATOM 1564 C CA . LEU A 1 193 ? -14.639 -6.702 2.686 1.00 96.00 193 LEU A CA 1
ATOM 1565 C C . LEU A 1 193 ? -13.645 -7.224 1.652 1.00 96.00 193 LEU A C 1
ATOM 1567 O O . LEU A 1 193 ? -13.218 -6.497 0.762 1.00 96.00 193 LEU A O 1
ATOM 1571 N N . LYS A 1 194 ? -13.280 -8.504 1.747 1.00 94.62 194 LYS A N 1
ATOM 1572 C CA . LYS A 1 194 ? -12.358 -9.129 0.797 1.00 94.62 194 LYS A CA 1
ATOM 1573 C C . LYS A 1 194 ? -12.914 -9.147 -0.630 1.00 94.62 194 LYS A C 1
ATOM 1575 O O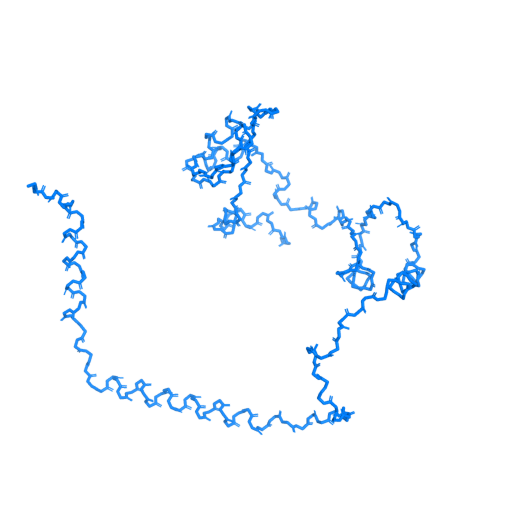 . LYS A 1 194 ? -12.135 -9.051 -1.568 1.00 94.62 194 LYS A O 1
ATOM 1580 N N . LYS A 1 195 ? -14.237 -9.255 -0.799 1.00 94.31 195 LYS A N 1
ATOM 1581 C CA . LYS A 1 195 ? -14.901 -9.182 -2.115 1.00 94.31 195 LYS A CA 1
ATOM 1582 C C . LYS A 1 195 ? -14.759 -7.819 -2.788 1.00 94.31 195 LYS A C 1
ATOM 1584 O O . LYS A 1 195 ? -14.836 -7.753 -4.005 1.00 94.31 195 LYS A O 1
ATOM 1589 N N . ASP A 1 196 ? -14.528 -6.762 -2.019 1.00 95.44 196 ASP A N 1
ATOM 1590 C CA . ASP A 1 196 ? -14.385 -5.403 -2.544 1.00 95.44 196 ASP A CA 1
ATOM 1591 C C . ASP A 1 196 ? -12.960 -5.106 -3.056 1.00 95.44 196 ASP A C 1
ATOM 1593 O O . ASP A 1 196 ? -12.696 -4.000 -3.537 1.00 95.44 196 ASP A O 1
ATOM 1597 N N . ILE A 1 197 ? -12.034 -6.065 -2.933 1.00 93.50 197 ILE A N 1
ATOM 1598 C CA . ILE A 1 197 ? -10.610 -5.939 -3.259 1.00 93.50 197 ILE A CA 1
ATOM 1599 C C . ILE A 1 197 ? -10.232 -7.008 -4.285 1.00 93.50 197 ILE A C 1
ATOM 1601 O O . ILE A 1 197 ? -10.269 -8.205 -3.999 1.00 93.50 197 ILE A O 1
ATOM 1605 N N . GLY A 1 198 ? -9.787 -6.567 -5.459 1.00 86.62 198 GLY A N 1
ATOM 1606 C CA . GLY A 1 198 ? -9.368 -7.438 -6.553 1.00 86.62 198 GLY A CA 1
ATOM 1607 C C . GLY A 1 198 ? -10.300 -7.372 -7.766 1.00 86.62 198 GLY A C 1
ATOM 1608 O O . GLY A 1 198 ? -11.227 -6.562 -7.802 1.00 86.62 198 GLY A O 1
ATOM 1609 N N . PRO A 1 199 ? -10.022 -8.177 -8.805 1.00 74.00 199 PRO A N 1
ATOM 1610 C CA . PRO A 1 199 ? -10.868 -8.240 -9.989 1.00 74.00 199 PRO A CA 1
ATOM 1611 C C . PRO A 1 199 ? -12.243 -8.822 -9.631 1.00 74.00 199 PRO A C 1
ATOM 1613 O O . PRO A 1 199 ? -12.324 -9.912 -9.062 1.00 74.00 199 PRO A O 1
ATOM 1616 N N . ASN A 1 200 ? -13.296 -8.077 -9.977 1.00 56.72 200 ASN A N 1
ATOM 1617 C CA . ASN A 1 200 ? -14.685 -8.546 -9.965 1.00 56.72 200 ASN A CA 1
ATOM 1618 C C . ASN A 1 200 ? -14.993 -9.397 -11.197 1.00 56.72 200 ASN A C 1
ATOM 1620 O O . ASN A 1 200 ? -14.545 -9.000 -12.299 1.00 56.72 200 ASN A O 1
#